Protein AF-A0A1W1WI04-F1 (afdb_monomer_lite)

InterPro domains:
  IPR011051 RmlC-like cupin domain superfamily [SSF51182] (116-231)
  IPR013096 Cupin 2, conserved barrel [PF07883] (156-224)
  IPR014710 RmlC-like jelly roll fold [G3DSA:2.60.120.10] (118-270)

Structure (mmCIF, N/CA/C/O backbone):
data_AF-A0A1W1WI04-F1
#
_entry.id   AF-A0A1W1WI04-F1
#
loop_
_atom_site.group_PDB
_atom_site.id
_atom_site.type_symbol
_atom_site.label_atom_id
_atom_site.label_alt_id
_atom_site.label_comp_id
_atom_site.label_asym_id
_atom_site.label_entity_id
_atom_site.label_seq_id
_atom_site.pdbx_PDB_ins_code
_atom_site.Cartn_x
_atom_site.Cartn_y
_atom_site.Cartn_z
_atom_site.occupancy
_atom_site.B_iso_or_equiv
_atom_site.auth_seq_id
_atom_site.auth_comp_id
_atom_site.auth_asym_id
_atom_site.auth_atom_id
_atom_site.pdbx_PDB_model_num
ATOM 1 N N . MET A 1 1 ? 32.685 -6.129 -13.214 1.00 62.91 1 MET A N 1
ATOM 2 C CA . MET A 1 1 ? 31.437 -6.655 -13.805 1.00 62.91 1 MET A CA 1
ATOM 3 C C . MET A 1 1 ? 30.760 -5.481 -14.480 1.00 62.91 1 MET A C 1
ATOM 5 O O . MET A 1 1 ? 30.691 -4.426 -13.860 1.00 62.91 1 MET A O 1
ATOM 9 N N . THR A 1 2 ? 30.400 -5.608 -15.752 1.00 68.12 2 THR A N 1
ATOM 10 C CA . THR A 1 2 ? 29.715 -4.555 -16.512 1.00 68.12 2 THR A CA 1
ATOM 11 C C . THR A 1 2 ? 28.314 -4.361 -15.947 1.00 68.12 2 THR A C 1
ATOM 13 O O . THR A 1 2 ? 27.619 -5.332 -15.661 1.00 68.12 2 THR A O 1
ATOM 16 N N . GLN A 1 3 ? 27.919 -3.111 -15.735 1.00 86.19 3 GLN A N 1
ATOM 17 C CA . GLN A 1 3 ? 26.593 -2.780 -15.238 1.00 86.19 3 GLN A CA 1
ATOM 18 C C . GLN A 1 3 ? 25.599 -2.755 -16.398 1.00 86.19 3 GLN A C 1
ATOM 20 O O . GLN A 1 3 ? 25.840 -2.078 -17.394 1.00 86.19 3 GLN A O 1
ATOM 25 N N . THR A 1 4 ? 24.483 -3.472 -16.264 1.00 95.19 4 THR A N 1
ATOM 26 C CA . THR A 1 4 ? 23.396 -3.440 -17.248 1.00 95.19 4 THR A CA 1
ATOM 27 C C . THR A 1 4 ? 22.835 -2.030 -17.367 1.00 95.19 4 THR A C 1
ATOM 29 O O . THR A 1 4 ? 22.415 -1.458 -16.367 1.00 95.19 4 THR A O 1
ATOM 32 N N . LYS A 1 5 ? 22.783 -1.485 -18.579 1.00 96.12 5 LYS A N 1
ATOM 33 C CA . LYS A 1 5 ? 22.097 -0.234 -18.922 1.00 96.12 5 LYS A CA 1
ATOM 34 C C . LYS A 1 5 ? 20.622 -0.509 -19.211 1.00 96.12 5 LYS A C 1
ATOM 36 O O . LYS A 1 5 ? 20.310 -1.467 -19.916 1.00 96.12 5 LYS A O 1
ATOM 41 N N . ILE A 1 6 ? 19.719 0.334 -18.720 1.00 97.62 6 ILE A N 1
ATOM 42 C CA . ILE A 1 6 ? 18.296 0.283 -19.083 1.00 97.62 6 ILE A CA 1
ATOM 43 C C . ILE A 1 6 ? 17.984 1.464 -19.998 1.00 97.62 6 ILE A C 1
ATOM 45 O O . ILE A 1 6 ? 18.342 2.598 -19.685 1.00 97.62 6 ILE A O 1
ATOM 49 N N . VAL A 1 7 ? 17.327 1.204 -21.127 1.00 98.00 7 VAL A N 1
ATOM 50 C CA . VAL A 1 7 ? 16.972 2.231 -22.116 1.00 98.00 7 VAL A CA 1
ATOM 51 C C . VAL A 1 7 ? 15.464 2.242 -22.327 1.00 98.00 7 VAL A C 1
ATOM 53 O O . VAL A 1 7 ? 14.889 1.211 -22.671 1.00 98.00 7 VAL A O 1
ATOM 56 N N . LEU A 1 8 ? 14.822 3.394 -22.132 1.00 98.31 8 LEU A N 1
ATOM 57 C CA . LEU A 1 8 ? 13.406 3.590 -22.440 1.00 98.31 8 LEU A CA 1
ATOM 58 C C . LEU A 1 8 ? 13.248 3.948 -23.922 1.00 98.31 8 LEU A C 1
ATOM 60 O O . LEU A 1 8 ? 13.889 4.880 -24.405 1.00 98.31 8 LEU A O 1
ATOM 64 N N . VAL A 1 9 ? 12.392 3.221 -24.638 1.00 97.75 9 VAL A N 1
ATOM 65 C CA . VAL A 1 9 ? 12.112 3.410 -26.074 1.00 97.75 9 VAL A CA 1
ATOM 66 C C . VAL A 1 9 ? 10.612 3.287 -26.344 1.00 97.75 9 VAL A C 1
ATOM 68 O O . VAL A 1 9 ? 9.889 2.718 -25.530 1.00 97.75 9 VAL A O 1
ATOM 71 N N . MET A 1 10 ? 10.137 3.810 -27.478 1.00 96.94 10 MET A N 1
ATOM 72 C CA . MET A 1 10 ? 8.739 3.631 -27.918 1.00 96.94 10 MET A CA 1
ATOM 73 C C . MET A 1 10 ? 8.589 2.513 -28.953 1.00 96.94 10 MET A C 1
ATOM 75 O O . MET A 1 10 ? 7.576 1.821 -28.969 1.00 96.94 10 MET A O 1
ATOM 79 N N . ASP A 1 11 ? 9.613 2.302 -29.779 1.00 96.06 11 ASP A N 1
ATOM 80 C CA . ASP A 1 11 ? 9.628 1.251 -30.792 1.00 96.06 11 ASP A CA 1
ATOM 81 C C . ASP A 1 11 ? 10.385 0.021 -30.294 1.00 96.06 11 ASP A C 1
ATOM 83 O O . ASP A 1 11 ? 11.353 0.123 -29.536 1.00 96.06 11 ASP A O 1
ATOM 87 N N . VAL A 1 12 ? 9.953 -1.159 -30.740 1.00 95.69 12 VAL A N 1
ATOM 88 C CA . VAL A 1 12 ? 10.609 -2.424 -30.397 1.00 95.69 12 VAL A CA 1
ATOM 89 C C . VAL A 1 12 ? 11.940 -2.519 -31.153 1.00 95.69 12 VAL A C 1
ATOM 91 O O . VAL A 1 12 ? 11.926 -2.531 -32.384 1.00 95.69 12 VAL A O 1
ATOM 94 N N . PRO A 1 13 ? 13.088 -2.627 -30.461 1.00 93.56 13 PRO A N 1
ATOM 95 C CA . PRO A 1 13 ? 14.373 -2.815 -31.125 1.00 93.56 13 PRO A CA 1
ATOM 96 C C . PRO A 1 13 ? 14.455 -4.174 -31.832 1.00 93.56 13 PRO A C 1
ATOM 98 O O . PRO A 1 13 ? 13.949 -5.176 -31.324 1.00 93.56 13 PRO A O 1
ATOM 101 N N . GLU A 1 14 ? 15.163 -4.225 -32.961 1.00 91.62 14 GLU A N 1
ATOM 102 C CA . GLU A 1 14 ? 15.404 -5.470 -33.700 1.00 91.62 14 GLU A CA 1
ATOM 103 C C . GLU A 1 14 ? 16.206 -6.497 -32.867 1.00 91.62 14 GLU A C 1
ATOM 105 O O . GLU A 1 14 ? 17.026 -6.111 -32.025 1.00 91.62 14 GLU A O 1
ATOM 110 N N . PRO A 1 15 ? 16.032 -7.813 -33.086 1.00 89.38 15 PRO A N 1
ATOM 111 C CA . PRO A 1 15 ? 16.866 -8.839 -32.461 1.00 89.38 15 PRO A CA 1
ATOM 112 C C . PRO A 1 15 ? 18.365 -8.635 -32.765 1.00 89.38 15 PRO A C 1
ATOM 114 O O . PRO A 1 15 ? 18.707 -8.178 -33.857 1.00 89.38 15 PRO A O 1
ATOM 117 N N . PRO A 1 16 ? 19.287 -9.000 -31.849 1.00 89.19 16 PRO A N 1
ATOM 118 C CA . PRO A 1 16 ? 19.108 -9.841 -30.657 1.00 89.19 16 PRO A CA 1
ATOM 119 C C . PRO A 1 16 ? 18.934 -9.057 -29.337 1.00 89.19 16 PRO A C 1
ATOM 121 O O . PRO A 1 16 ? 19.334 -9.537 -28.276 1.00 89.19 16 PRO A O 1
ATOM 124 N N . ASN A 1 17 ? 18.379 -7.842 -29.378 1.00 92.50 17 ASN A N 1
ATOM 125 C CA . ASN A 1 17 ? 18.240 -6.997 -28.189 1.00 92.50 17 ASN A CA 1
ATOM 126 C C . ASN A 1 17 ? 17.359 -7.634 -27.097 1.00 92.50 17 ASN A C 1
ATOM 128 O O . ASN A 1 17 ? 16.332 -8.248 -27.381 1.00 92.50 17 ASN A O 1
ATOM 132 N N . THR A 1 18 ? 17.742 -7.450 -25.828 1.00 96.12 18 THR A N 1
ATOM 133 C CA . THR A 1 18 ? 16.910 -7.859 -24.685 1.00 96.12 18 THR A CA 1
ATOM 134 C C . THR A 1 18 ? 15.832 -6.808 -24.452 1.00 96.12 18 THR A C 1
ATOM 136 O O . THR A 1 18 ? 16.153 -5.643 -24.224 1.00 96.12 18 THR A O 1
ATOM 139 N N . VAL A 1 19 ? 14.562 -7.211 -24.513 1.00 97.38 19 VAL A N 1
ATOM 140 C CA . VAL A 1 19 ? 13.415 -6.292 -24.510 1.00 97.38 19 VAL A CA 1
ATOM 141 C C . VAL A 1 19 ? 12.427 -6.638 -23.396 1.00 97.38 19 VAL A C 1
ATOM 143 O O . VAL A 1 19 ? 12.063 -7.799 -23.218 1.00 97.38 19 VAL A O 1
ATOM 146 N N . ILE A 1 20 ? 11.934 -5.612 -22.700 1.00 97.62 20 ILE A N 1
ATOM 147 C CA . ILE A 1 20 ? 10.788 -5.671 -21.787 1.00 97.62 20 ILE A CA 1
ATOM 148 C C . ILE A 1 20 ? 9.660 -4.818 -22.364 1.00 97.62 20 ILE A C 1
ATOM 150 O O . ILE A 1 20 ? 9.837 -3.634 -22.642 1.00 97.62 20 ILE A O 1
ATOM 154 N N . ARG A 1 21 ? 8.484 -5.425 -22.533 1.00 97.50 21 ARG A N 1
ATOM 155 C CA . ARG A 1 21 ? 7.311 -4.825 -23.184 1.00 97.50 21 ARG A CA 1
ATOM 156 C C . ARG A 1 21 ? 6.360 -4.196 -22.167 1.00 97.50 21 ARG A C 1
ATOM 158 O O . ARG A 1 21 ? 5.316 -4.767 -21.850 1.00 97.50 21 ARG A O 1
ATOM 165 N N . TRP A 1 22 ? 6.747 -3.042 -21.625 1.00 98.06 22 TRP A N 1
ATOM 166 C CA . TRP A 1 22 ? 5.888 -2.258 -20.730 1.00 98.06 22 TRP A CA 1
ATOM 167 C C . TRP A 1 22 ? 4.596 -1.832 -21.424 1.00 98.06 22 TRP A C 1
ATOM 169 O O . TRP A 1 22 ? 3.548 -1.864 -20.800 1.00 98.06 22 TRP A O 1
ATOM 179 N N . ASP A 1 23 ? 4.648 -1.500 -22.709 1.00 97.19 23 ASP A N 1
ATOM 180 C CA . ASP A 1 23 ? 3.491 -1.180 -23.552 1.00 97.19 23 ASP A CA 1
ATOM 181 C C . ASP A 1 23 ? 2.403 -2.269 -23.575 1.00 97.19 23 ASP A C 1
ATOM 183 O O . ASP A 1 23 ? 1.214 -1.947 -23.601 1.00 97.19 23 ASP A O 1
ATOM 187 N N . LEU A 1 24 ? 2.788 -3.548 -23.512 1.00 97.62 24 LEU A N 1
ATOM 188 C CA . LEU A 1 24 ? 1.850 -4.671 -23.409 1.00 97.62 24 LEU A CA 1
ATOM 189 C C . LEU A 1 24 ? 1.427 -4.941 -21.964 1.00 97.62 24 LEU A C 1
ATOM 191 O O . LEU A 1 24 ? 0.255 -5.201 -21.698 1.00 97.62 24 LEU A O 1
ATOM 195 N N . ALA A 1 25 ? 2.364 -4.868 -21.018 1.00 97.62 25 ALA A N 1
ATOM 196 C CA . ALA A 1 25 ? 2.053 -5.072 -19.607 1.00 97.62 25 ALA A CA 1
ATOM 197 C C . ALA A 1 25 ? 1.095 -4.001 -19.068 1.00 97.62 25 ALA A C 1
ATOM 199 O O . ALA A 1 25 ? 0.189 -4.323 -18.305 1.00 97.62 25 ALA A O 1
ATOM 200 N N . TRP A 1 26 ? 1.229 -2.749 -19.510 1.00 97.00 26 TRP A N 1
ATOM 201 C CA . TRP A 1 26 ? 0.312 -1.672 -19.139 1.00 97.00 26 TRP A CA 1
ATOM 202 C C . TRP A 1 26 ? -1.121 -1.986 -19.564 1.00 97.00 26 TRP A C 1
ATOM 204 O O . TRP A 1 26 ? -2.030 -1.849 -18.756 1.00 97.00 26 TRP A O 1
ATOM 214 N N . GLN A 1 27 ? -1.319 -2.488 -20.788 1.00 95.81 27 GLN A N 1
ATOM 215 C CA . GLN A 1 27 ? -2.639 -2.911 -21.276 1.00 95.81 27 GLN A CA 1
ATOM 216 C C . GLN A 1 27 ? -3.233 -4.046 -20.441 1.00 95.81 27 GLN A C 1
ATOM 218 O O . GLN A 1 27 ? -4.445 -4.103 -20.258 1.00 95.81 27 GLN A O 1
ATOM 223 N N . LEU A 1 28 ? -2.389 -4.944 -19.929 1.00 97.12 28 LEU A N 1
ATOM 224 C CA . LEU A 1 28 ? -2.835 -6.061 -19.105 1.00 97.12 28 LEU A CA 1
ATOM 225 C C . LEU A 1 28 ? -3.207 -5.629 -17.680 1.00 97.12 28 LEU A C 1
ATOM 227 O O . LEU A 1 28 ? -4.225 -6.074 -17.155 1.00 97.12 28 LEU A O 1
ATOM 231 N N . PHE A 1 29 ? -2.367 -4.816 -17.037 1.00 95.94 29 PHE A N 1
ATOM 232 C CA . PHE A 1 29 ? -2.496 -4.507 -15.610 1.00 95.94 29 PHE A CA 1
ATOM 233 C C . PHE A 1 29 ? -3.270 -3.219 -15.324 1.00 95.94 29 PHE A C 1
ATOM 235 O O . PHE A 1 29 ? -3.920 -3.130 -14.287 1.00 95.94 29 PHE A O 1
ATOM 242 N N . LEU A 1 30 ? -3.196 -2.236 -16.221 1.00 96.31 30 LEU A N 1
ATOM 243 C CA . LEU A 1 30 ? -3.768 -0.896 -16.079 1.00 96.31 30 LEU A CA 1
ATOM 244 C C . LEU A 1 30 ? -4.460 -0.458 -17.391 1.00 96.31 30 LEU A C 1
ATOM 246 O O . LEU A 1 30 ? -4.072 0.555 -17.982 1.00 96.31 30 LEU A O 1
ATOM 250 N N . PRO A 1 31 ? -5.472 -1.206 -17.880 1.00 95.25 31 PRO A N 1
ATOM 251 C CA . PRO A 1 31 ? -6.098 -0.949 -19.182 1.00 95.25 31 PRO A CA 1
ATOM 252 C C . PRO A 1 31 ? -6.738 0.443 -19.290 1.00 95.25 31 PRO A C 1
ATOM 254 O O . PRO A 1 31 ? -6.751 1.026 -20.371 1.00 95.25 31 PRO A O 1
ATOM 257 N N . ASP A 1 32 ? -7.217 0.992 -18.172 1.00 95.00 32 ASP A N 1
ATOM 258 C CA . ASP A 1 32 ? -7.890 2.294 -18.114 1.00 95.00 32 ASP A CA 1
ATOM 259 C C . ASP A 1 32 ? -6.926 3.475 -17.885 1.00 95.00 32 ASP A C 1
ATOM 261 O O . ASP A 1 32 ? -7.355 4.626 -17.839 1.00 95.00 32 ASP A O 1
ATOM 265 N N . ALA A 1 33 ? -5.623 3.208 -17.741 1.00 94.88 33 ALA A N 1
ATOM 266 C CA . ALA A 1 33 ? -4.594 4.208 -17.452 1.00 94.88 33 ALA A CA 1
ATOM 267 C C . ALA A 1 33 ? -3.336 3.974 -18.305 1.00 94.88 33 ALA A C 1
ATOM 269 O O . ALA A 1 33 ? -2.226 3.946 -17.788 1.00 94.88 33 ALA A O 1
ATOM 270 N N . LEU A 1 34 ? -3.483 3.747 -19.615 1.00 96.00 34 LEU A N 1
ATOM 271 C CA . LEU A 1 34 ? -2.343 3.472 -20.500 1.00 96.00 34 LEU A CA 1
ATOM 272 C C . LEU A 1 34 ? -1.306 4.598 -20.481 1.00 96.00 34 LEU A C 1
ATOM 274 O O . LEU A 1 34 ? -1.600 5.724 -20.872 1.00 96.00 34 LEU A O 1
ATOM 278 N N . GLY A 1 35 ? -0.082 4.261 -20.066 1.00 95.94 35 GLY A N 1
ATOM 279 C CA . GLY A 1 35 ? 0.997 5.239 -19.938 1.00 95.94 35 GLY A CA 1
ATOM 280 C C . GLY A 1 35 ? 0.803 6.236 -18.797 1.00 95.94 35 GLY A C 1
ATOM 281 O O . GLY A 1 35 ? 1.480 7.260 -18.767 1.00 95.94 35 GLY A O 1
ATOM 282 N N . ASP A 1 36 ? -0.096 5.935 -17.861 1.00 96.62 36 ASP A N 1
ATOM 283 C CA . ASP A 1 36 ? -0.328 6.689 -16.635 1.00 96.62 36 ASP A CA 1
ATOM 284 C C . ASP A 1 36 ? -0.461 5.745 -15.423 1.00 96.62 36 ASP A C 1
ATOM 286 O O . ASP A 1 36 ? -0.598 4.528 -15.575 1.00 96.62 36 ASP A O 1
ATOM 290 N N . ILE A 1 37 ? -0.423 6.276 -14.201 1.00 94.06 37 ILE A N 1
ATOM 291 C CA . ILE A 1 37 ? -0.720 5.501 -12.984 1.00 94.06 37 ILE A CA 1
ATOM 292 C C . ILE A 1 37 ? -2.054 5.962 -12.369 1.00 94.06 37 ILE A C 1
ATOM 294 O O . ILE A 1 37 ? -2.301 7.169 -12.293 1.00 94.06 37 ILE A O 1
ATOM 298 N N . PRO A 1 38 ? -2.932 5.042 -11.916 1.00 93.62 38 PRO A N 1
ATOM 299 C CA . PRO A 1 38 ? -4.191 5.419 -11.282 1.00 93.62 38 PRO A CA 1
ATOM 300 C C . PRO A 1 38 ? -3.973 6.299 -10.053 1.00 93.62 38 PRO A C 1
ATOM 302 O O . PRO A 1 38 ? -3.107 6.013 -9.223 1.00 93.62 38 PRO A O 1
ATOM 305 N N . ALA A 1 39 ? -4.792 7.341 -9.926 1.00 92.12 39 ALA A N 1
ATOM 306 C CA . ALA A 1 39 ? -4.763 8.213 -8.764 1.00 92.12 39 ALA A CA 1
ATOM 307 C C . ALA A 1 39 ? -5.225 7.484 -7.490 1.00 92.12 39 ALA A C 1
ATOM 309 O O . ALA A 1 39 ? -6.083 6.595 -7.535 1.00 92.12 39 ALA A O 1
ATOM 310 N N . GLY A 1 40 ? -4.696 7.906 -6.342 1.00 90.88 40 GLY A N 1
ATOM 311 C CA . GLY A 1 40 ? -5.128 7.447 -5.023 1.00 90.88 40 GLY A CA 1
ATOM 312 C C . GLY A 1 40 ? -4.119 6.532 -4.333 1.00 90.88 40 GLY A C 1
ATOM 313 O O . GLY A 1 40 ? -2.945 6.868 -4.221 1.00 90.88 40 GLY A O 1
ATOM 314 N N . ASP A 1 41 ? -4.568 5.373 -3.835 1.00 87.44 41 ASP A N 1
ATOM 315 C CA . ASP A 1 41 ? -3.780 4.551 -2.898 1.00 87.44 41 ASP A CA 1
ATOM 316 C C . ASP A 1 41 ? -2.646 3.717 -3.518 1.00 87.44 41 ASP A C 1
ATOM 318 O O . ASP A 1 41 ? -1.921 3.007 -2.814 1.00 87.44 41 ASP A O 1
ATOM 322 N N . GLY A 1 42 ? -2.500 3.777 -4.842 1.00 87.94 42 GLY A N 1
ATOM 323 C CA . GLY A 1 42 ? -1.448 3.093 -5.586 1.00 87.94 42 GLY A CA 1
ATOM 324 C C . GLY A 1 42 ? -1.559 1.570 -5.636 1.00 87.94 42 GLY A C 1
ATOM 325 O O . GLY A 1 42 ? -0.761 0.943 -6.336 1.00 87.94 42 GLY A O 1
ATOM 326 N N . LYS A 1 43 ? -2.540 0.939 -4.967 1.00 87.81 43 LYS A N 1
ATOM 327 C CA . LYS A 1 43 ? -2.675 -0.532 -4.946 1.00 87.81 43 LYS A CA 1
ATOM 328 C C . LYS A 1 43 ? -2.890 -1.113 -6.339 1.00 87.81 43 LYS A C 1
ATOM 330 O O . LYS A 1 43 ? -2.439 -2.222 -6.612 1.00 87.81 43 LYS A O 1
ATOM 335 N N . GLN A 1 44 ? -3.538 -0.360 -7.225 1.00 90.19 44 GLN A N 1
ATOM 336 C CA . GLN A 1 44 ? -3.762 -0.759 -8.617 1.00 90.19 44 GLN A CA 1
ATOM 337 C C . GLN A 1 44 ? -2.459 -0.844 -9.426 1.00 90.19 44 GLN A C 1
ATOM 339 O O . GLN A 1 44 ? -2.358 -1.669 -10.327 1.00 90.19 44 GLN A O 1
ATOM 344 N N . SER A 1 45 ? -1.437 -0.057 -9.078 1.00 91.12 45 SER A N 1
ATOM 345 C CA . SER A 1 45 ? -0.135 -0.042 -9.765 1.00 91.12 45 SER A CA 1
ATOM 346 C C . SER A 1 45 ? 0.791 -1.178 -9.319 1.00 91.12 45 SER A C 1
ATOM 348 O O . SER A 1 45 ? 1.788 -1.484 -9.979 1.00 91.12 45 SER A O 1
ATOM 350 N N . VAL A 1 46 ? 0.475 -1.824 -8.195 1.00 90.62 46 VAL A N 1
ATOM 351 C CA . VAL A 1 46 ? 1.314 -2.853 -7.579 1.00 90.62 46 VAL A CA 1
ATOM 352 C C . VAL A 1 46 ? 1.523 -4.084 -8.480 1.00 90.62 46 VAL A C 1
ATOM 354 O O . VAL A 1 46 ? 2.671 -4.520 -8.598 1.00 90.62 46 VAL A O 1
ATOM 357 N N . PRO A 1 47 ? 0.498 -4.655 -9.149 1.00 91.94 47 PRO A N 1
ATOM 358 C CA . PRO A 1 47 ? 0.694 -5.769 -10.078 1.00 91.94 47 PRO A CA 1
ATOM 359 C C . PRO A 1 47 ? 1.682 -5.458 -11.212 1.00 91.94 47 PRO A C 1
ATOM 361 O O . PRO A 1 47 ? 2.574 -6.266 -11.466 1.00 91.94 47 PRO A O 1
ATOM 364 N N . LEU A 1 48 ? 1.584 -4.274 -11.835 1.00 94.62 48 LEU A N 1
ATOM 365 C CA . LEU A 1 48 ? 2.494 -3.849 -12.907 1.00 94.62 48 LEU A CA 1
ATOM 366 C C . LEU A 1 48 ? 3.940 -3.734 -12.404 1.00 94.62 48 LEU A C 1
ATOM 368 O O . LEU A 1 48 ? 4.860 -4.279 -13.016 1.00 94.62 48 LEU A O 1
ATOM 372 N N . ALA A 1 49 ? 4.144 -3.078 -11.259 1.00 93.50 49 ALA A N 1
ATOM 373 C CA . ALA A 1 49 ? 5.472 -2.933 -10.668 1.00 93.50 49 ALA A CA 1
ATOM 374 C C . ALA A 1 49 ? 6.104 -4.285 -10.302 1.00 93.50 49 ALA A C 1
ATOM 376 O O . ALA A 1 49 ? 7.303 -4.485 -10.504 1.00 93.50 49 ALA A O 1
ATOM 377 N N . ARG A 1 50 ? 5.305 -5.234 -9.798 1.00 91.75 50 ARG A N 1
ATOM 378 C CA . ARG A 1 50 ? 5.774 -6.592 -9.485 1.00 91.75 50 ARG A CA 1
ATOM 379 C C . ARG A 1 50 ? 6.137 -7.385 -10.721 1.00 91.75 50 ARG A C 1
ATOM 381 O O . ARG A 1 50 ? 7.203 -7.989 -10.729 1.00 91.75 50 ARG A O 1
ATOM 388 N N . TRP A 1 51 ? 5.298 -7.355 -11.754 1.00 94.81 51 TRP A N 1
ATOM 389 C CA . TRP A 1 51 ? 5.615 -7.994 -13.028 1.00 94.81 51 TRP A CA 1
ATOM 390 C C . TRP A 1 51 ? 6.972 -7.517 -13.553 1.00 94.81 51 TRP A C 1
ATOM 392 O O . TRP A 1 51 ? 7.815 -8.334 -13.924 1.00 94.81 51 TRP A O 1
ATOM 402 N N . PHE A 1 52 ? 7.218 -6.204 -13.520 1.00 95.69 52 PHE A N 1
ATOM 403 C CA . PHE A 1 52 ? 8.500 -5.652 -13.944 1.00 95.69 52 PHE A CA 1
ATOM 404 C C . PHE A 1 52 ? 9.655 -6.158 -13.070 1.00 95.69 52 PHE A C 1
ATOM 406 O O . PHE A 1 52 ? 10.706 -6.542 -13.586 1.00 95.69 52 PHE A O 1
ATOM 413 N N . TRP A 1 53 ? 9.451 -6.215 -11.752 1.00 92.81 53 TRP A N 1
ATOM 414 C CA . TRP A 1 53 ? 10.436 -6.731 -10.802 1.00 92.81 53 TRP A CA 1
ATOM 415 C C . TRP A 1 53 ? 10.793 -8.200 -11.057 1.00 92.81 53 TRP A C 1
ATOM 417 O O . TRP A 1 53 ? 11.967 -8.568 -11.041 1.00 92.81 53 TRP A O 1
ATOM 427 N N . GLU A 1 54 ? 9.797 -9.045 -11.313 1.00 93.06 54 GLU A N 1
ATOM 428 C CA . GLU A 1 54 ? 9.994 -10.459 -11.641 1.00 93.06 54 GLU A CA 1
ATOM 429 C C . GLU A 1 54 ? 10.715 -10.620 -12.981 1.00 93.06 54 GLU A C 1
ATOM 431 O O . GLU A 1 54 ? 11.714 -11.340 -13.061 1.00 93.06 54 GLU A O 1
ATOM 436 N N . ALA A 1 55 ? 10.279 -9.891 -14.013 1.00 95.25 55 ALA A N 1
ATOM 437 C CA . ALA A 1 55 ? 10.910 -9.908 -15.329 1.00 95.25 55 ALA A CA 1
ATOM 438 C C . ALA A 1 55 ? 12.397 -9.533 -15.243 1.00 95.25 55 ALA A C 1
ATOM 440 O O . ALA A 1 55 ? 13.253 -10.271 -15.737 1.00 95.25 55 ALA A O 1
ATOM 441 N N . MET A 1 56 ? 12.719 -8.430 -14.562 1.00 95.12 56 MET A N 1
ATOM 442 C CA . MET A 1 56 ? 14.100 -7.991 -14.364 1.00 95.12 56 MET A CA 1
ATOM 443 C C . MET A 1 56 ? 14.914 -8.999 -13.552 1.00 95.12 56 MET A C 1
ATOM 445 O O . MET A 1 56 ? 16.032 -9.325 -13.948 1.00 95.12 56 MET A O 1
ATOM 449 N N . GLY A 1 57 ? 14.350 -9.558 -12.477 1.00 93.69 57 GLY A N 1
ATOM 450 C CA . GLY A 1 57 ? 15.028 -10.546 -11.632 1.00 93.69 57 GLY A CA 1
ATOM 451 C C . GLY A 1 57 ? 15.406 -11.840 -12.350 1.00 93.69 57 GLY A C 1
ATOM 452 O O . GLY A 1 57 ? 16.381 -12.493 -11.972 1.00 93.69 57 GLY A O 1
ATOM 453 N N . HIS A 1 58 ? 14.691 -12.201 -13.414 1.00 93.25 58 HIS A N 1
ATOM 454 C CA . HIS A 1 58 ? 15.030 -13.361 -14.233 1.00 93.25 58 HIS A CA 1
ATOM 455 C C . HIS A 1 58 ? 16.184 -13.122 -15.212 1.00 93.25 58 HIS A C 1
ATOM 457 O O . HIS A 1 58 ? 16.802 -14.102 -15.639 1.00 93.25 58 HIS A O 1
ATOM 463 N N . MET A 1 59 ? 16.505 -11.868 -15.550 1.00 92.31 59 MET A N 1
ATOM 464 C CA . MET A 1 59 ? 17.465 -11.545 -16.615 1.00 92.31 59 MET A CA 1
ATOM 465 C C . MET A 1 59 ? 18.658 -10.688 -16.173 1.00 92.31 59 MET A C 1
ATOM 467 O O . MET A 1 59 ? 19.715 -10.783 -16.790 1.00 92.31 59 MET A O 1
ATOM 471 N N . THR A 1 60 ? 18.539 -9.881 -15.116 1.00 93.75 60 THR A N 1
ATOM 472 C CA . THR A 1 60 ? 19.610 -8.988 -14.643 1.00 93.75 60 THR A CA 1
ATOM 473 C C . THR A 1 60 ? 19.988 -9.253 -13.187 1.00 93.75 60 THR A C 1
ATOM 475 O O . THR A 1 60 ? 19.302 -9.958 -12.445 1.00 93.75 60 THR A O 1
ATOM 478 N N . GLY A 1 61 ? 21.115 -8.687 -12.760 1.00 89.75 61 GLY A N 1
ATOM 479 C CA . GLY A 1 61 ? 21.490 -8.608 -11.355 1.00 89.75 61 GLY A CA 1
ATOM 480 C C . GLY A 1 61 ? 22.949 -8.208 -11.179 1.00 89.75 61 GLY A C 1
ATOM 481 O O . GLY A 1 61 ? 23.817 -8.629 -11.936 1.00 89.75 61 GLY A O 1
ATOM 482 N N . ARG A 1 62 ? 23.257 -7.439 -10.128 1.00 87.25 62 ARG A N 1
ATOM 483 C CA . ARG A 1 62 ? 24.625 -6.934 -9.881 1.00 87.25 62 ARG A CA 1
ATOM 484 C C . ARG A 1 62 ? 25.679 -8.037 -9.704 1.00 87.25 62 ARG A C 1
ATOM 486 O O . ARG A 1 62 ? 26.852 -7.804 -9.966 1.00 87.25 62 ARG A O 1
ATOM 493 N N . ILE A 1 63 ? 25.260 -9.220 -9.257 1.00 89.56 63 ILE A N 1
ATOM 494 C CA . ILE A 1 63 ? 26.123 -10.400 -9.070 1.00 89.56 63 ILE A CA 1
ATOM 495 C C . ILE A 1 63 ? 25.936 -11.455 -10.166 1.00 89.56 63 ILE A C 1
ATOM 497 O O . ILE A 1 63 ? 26.545 -12.522 -10.099 1.00 89.56 63 ILE A O 1
ATOM 501 N N . ARG A 1 64 ? 25.069 -11.192 -11.148 1.00 90.44 64 ARG A N 1
ATOM 502 C CA . ARG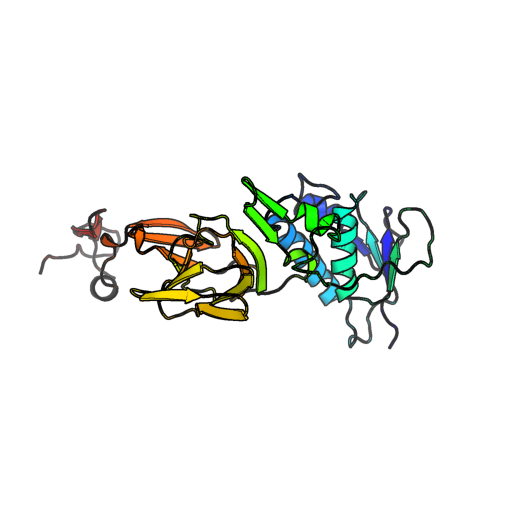 A 1 64 ? 24.745 -12.131 -12.215 1.00 90.44 64 ARG A CA 1
ATOM 503 C C . ARG A 1 64 ? 25.736 -11.934 -13.376 1.00 90.44 64 ARG A C 1
ATOM 505 O O . ARG A 1 64 ? 25.697 -10.877 -14.010 1.00 90.44 64 ARG A O 1
ATOM 512 N N . PRO A 1 65 ? 26.624 -12.908 -13.656 1.00 89.50 65 PRO A N 1
ATOM 513 C CA . PRO A 1 65 ? 27.739 -12.730 -14.592 1.00 89.50 65 PRO A CA 1
ATOM 514 C C . PRO A 1 65 ? 27.303 -12.652 -16.060 1.00 89.50 65 PRO A C 1
ATOM 516 O O . PRO A 1 65 ? 28.016 -12.074 -16.872 1.00 89.50 65 PRO A O 1
ATOM 519 N N . ASP A 1 66 ? 26.148 -13.222 -16.388 1.00 91.69 66 ASP A N 1
ATOM 520 C CA . ASP A 1 66 ? 25.534 -13.259 -17.716 1.00 91.69 66 ASP A CA 1
ATOM 521 C C . ASP A 1 66 ? 24.449 -12.182 -17.895 1.00 91.69 66 ASP A C 1
ATOM 523 O O . ASP A 1 66 ? 23.612 -12.298 -18.787 1.00 91.69 66 ASP A O 1
ATOM 527 N N . SER A 1 67 ? 24.436 -11.141 -17.051 1.00 94.44 67 SER A N 1
ATOM 528 C CA . SER A 1 67 ? 23.507 -10.023 -17.235 1.00 94.44 67 SER A CA 1
ATOM 529 C C . SER A 1 67 ? 23.740 -9.355 -18.597 1.00 94.44 67 SER A C 1
ATOM 531 O O . SER A 1 67 ? 24.896 -9.114 -18.963 1.00 94.44 67 SER A O 1
ATOM 533 N N . PRO A 1 68 ? 22.676 -9.010 -19.343 1.00 94.62 68 PRO A N 1
ATOM 534 C CA . PRO A 1 68 ? 22.817 -8.312 -20.612 1.00 94.62 68 PRO A CA 1
ATOM 535 C C . PRO A 1 68 ? 23.465 -6.941 -20.401 1.00 94.62 68 PRO A C 1
ATOM 537 O O . PRO A 1 68 ? 23.258 -6.286 -19.376 1.00 94.62 68 PRO A O 1
ATOM 540 N N . GLU A 1 69 ? 24.220 -6.473 -21.395 1.00 94.38 69 GLU A N 1
ATOM 541 C CA . GLU A 1 69 ? 24.800 -5.127 -21.365 1.00 94.38 69 GLU A CA 1
ATOM 542 C C . GLU A 1 69 ? 23.708 -4.052 -21.403 1.00 94.38 69 GLU A C 1
ATOM 544 O O . GLU A 1 69 ? 23.811 -3.034 -20.724 1.00 94.38 69 GLU A O 1
ATOM 549 N N . THR A 1 70 ? 22.647 -4.282 -22.183 1.00 96.19 70 THR A N 1
ATOM 550 C CA . THR A 1 70 ? 21.515 -3.361 -22.321 1.00 96.19 70 THR A CA 1
ATOM 551 C C . THR A 1 70 ? 20.187 -4.112 -22.275 1.00 96.19 70 THR A C 1
ATOM 553 O O . THR A 1 70 ? 20.030 -5.142 -22.931 1.00 96.19 70 THR A O 1
ATOM 556 N N . VAL A 1 71 ? 19.223 -3.561 -21.537 1.00 97.69 71 VAL A N 1
ATOM 557 C CA . VAL A 1 71 ? 17.807 -3.949 -21.566 1.00 97.69 71 VAL A CA 1
ATOM 558 C C . VAL A 1 71 ? 16.994 -2.771 -22.090 1.00 97.69 71 VAL A C 1
ATOM 560 O O . VAL A 1 71 ? 17.086 -1.663 -21.562 1.00 97.69 71 VAL A O 1
ATOM 563 N N . PHE A 1 72 ? 16.188 -3.009 -23.118 1.00 98.12 72 PHE A N 1
ATOM 564 C CA . PHE A 1 72 ? 15.292 -2.009 -23.687 1.00 98.12 72 PHE A CA 1
ATOM 565 C C . PHE A 1 72 ? 13.889 -2.167 -23.101 1.00 98.12 72 PHE A C 1
ATOM 567 O O . PHE A 1 72 ? 13.232 -3.186 -23.306 1.00 98.12 72 PHE A O 1
ATOM 574 N N . CYS A 1 73 ? 13.418 -1.154 -22.383 1.00 98.31 73 CYS A N 1
ATOM 575 C CA . CYS A 1 73 ? 12.043 -1.061 -21.910 1.00 98.31 73 CYS A CA 1
ATOM 576 C C . CYS A 1 73 ? 11.213 -0.317 -22.960 1.00 98.31 73 CYS A C 1
ATOM 578 O O . CYS A 1 73 ? 11.324 0.901 -23.097 1.00 98.31 73 CYS A O 1
ATOM 580 N N . VAL A 1 74 ? 10.384 -1.056 -23.695 1.00 98.31 74 VAL A N 1
ATOM 581 C CA . VAL A 1 74 ? 9.436 -0.499 -24.667 1.00 98.31 74 VAL A CA 1
ATOM 582 C C . VAL A 1 74 ? 8.212 -0.026 -23.904 1.00 98.31 74 VAL A C 1
ATOM 584 O O . VAL A 1 74 ? 7.455 -0.848 -23.386 1.00 98.31 74 VAL A O 1
ATOM 587 N N . VAL A 1 75 ? 8.046 1.285 -23.794 1.00 98.31 75 VAL A N 1
ATOM 588 C CA . VAL A 1 75 ? 6.980 1.931 -23.022 1.00 98.31 75 VAL A CA 1
ATOM 589 C C . VAL A 1 75 ? 5.973 2.607 -23.959 1.00 98.31 75 VAL A C 1
ATOM 591 O O . VAL A 1 75 ? 6.353 3.034 -25.052 1.00 98.31 75 VAL A O 1
ATOM 594 N N . PRO A 1 76 ? 4.695 2.739 -23.558 1.00 97.00 76 PRO A N 1
ATOM 595 C CA . PRO A 1 76 ? 3.765 3.608 -24.274 1.00 97.00 76 PRO A CA 1
ATOM 596 C C . PRO A 1 76 ? 4.167 5.087 -24.076 1.00 97.00 76 PRO A C 1
ATOM 598 O O . PRO A 1 76 ? 5.071 5.377 -23.284 1.00 97.00 76 PRO A O 1
ATOM 601 N N . PRO A 1 77 ? 3.508 6.052 -24.745 1.00 96.88 77 PRO A N 1
ATOM 602 C CA . PRO A 1 77 ? 3.613 7.456 -24.351 1.00 96.88 77 PRO A CA 1
ATOM 603 C C . PRO A 1 77 ? 3.308 7.595 -22.855 1.00 96.88 77 PRO A C 1
ATOM 605 O O . PRO A 1 77 ? 2.274 7.105 -22.412 1.00 96.88 77 PRO A O 1
ATOM 608 N N . LEU A 1 78 ? 4.209 8.210 -22.082 1.00 97.62 78 LEU A N 1
ATOM 609 C CA . LEU A 1 78 ? 4.057 8.319 -20.627 1.00 97.62 78 LEU A CA 1
ATOM 610 C C . LEU A 1 78 ? 3.659 9.734 -20.219 1.00 97.62 78 LEU A C 1
ATOM 612 O O . LEU A 1 78 ? 4.210 10.710 -20.735 1.00 97.62 78 LEU A O 1
ATOM 616 N N . THR A 1 79 ? 2.765 9.835 -19.240 1.00 97.44 79 THR A N 1
ATOM 617 C CA . THR A 1 79 ? 2.597 11.055 -18.444 1.00 97.44 79 THR A CA 1
ATOM 618 C C . THR A 1 79 ? 3.849 11.305 -17.589 1.00 97.44 79 THR A C 1
ATOM 620 O O . THR A 1 79 ? 4.617 10.371 -17.331 1.00 97.44 79 THR A O 1
ATOM 623 N N . PRO A 1 80 ? 4.064 12.533 -17.083 1.00 95.94 80 PRO A N 1
ATOM 624 C CA . PRO A 1 80 ? 5.148 12.805 -16.137 1.00 95.94 80 PRO A CA 1
ATOM 625 C C . PRO A 1 80 ? 5.123 11.912 -14.882 1.00 95.94 80 PRO A C 1
ATOM 627 O O . PRO A 1 80 ? 6.174 11.481 -14.407 1.00 95.94 80 PRO A O 1
ATOM 630 N N . ALA A 1 81 ? 3.930 11.586 -14.369 1.00 95.12 81 ALA A N 1
ATOM 631 C CA . ALA A 1 81 ? 3.760 10.699 -13.218 1.00 95.12 81 ALA A CA 1
ATOM 632 C C . ALA A 1 81 ? 4.188 9.256 -13.537 1.00 95.12 81 ALA A C 1
ATOM 634 O O . ALA A 1 81 ? 4.963 8.653 -12.790 1.00 95.12 81 ALA A O 1
ATOM 635 N N . ALA A 1 82 ? 3.747 8.703 -14.670 1.00 96.31 82 ALA A N 1
ATOM 636 C CA . ALA A 1 82 ? 4.164 7.367 -15.091 1.00 96.31 82 ALA A CA 1
ATOM 637 C C . ALA A 1 82 ? 5.646 7.291 -15.459 1.00 96.31 82 ALA A C 1
ATOM 639 O O . ALA A 1 82 ? 6.293 6.284 -15.174 1.00 96.31 82 ALA A O 1
ATOM 640 N N . GLU A 1 83 ? 6.202 8.339 -16.062 1.00 96.44 83 GLU A N 1
ATOM 641 C CA . GLU A 1 83 ? 7.634 8.429 -16.335 1.00 96.44 83 GLU A CA 1
ATOM 642 C C . GLU A 1 83 ? 8.451 8.355 -15.040 1.00 96.44 83 GLU A C 1
ATOM 644 O O . GLU A 1 83 ? 9.356 7.524 -14.938 1.00 96.44 83 GLU A O 1
ATOM 649 N N . ASP A 1 84 ? 8.110 9.167 -14.034 1.00 95.19 84 ASP A N 1
ATOM 650 C CA . ASP A 1 84 ? 8.775 9.130 -12.728 1.00 95.19 84 ASP A CA 1
ATOM 651 C C . ASP A 1 84 ? 8.669 7.740 -12.080 1.00 95.19 84 ASP A C 1
ATOM 653 O O . ASP A 1 84 ? 9.670 7.195 -11.606 1.00 95.19 84 ASP A O 1
ATOM 657 N N . PHE A 1 85 ? 7.489 7.120 -12.138 1.00 94.75 85 PHE A N 1
ATOM 658 C CA . PHE A 1 85 ? 7.258 5.767 -11.634 1.00 94.75 85 PHE A CA 1
ATOM 659 C C . PHE A 1 85 ? 8.131 4.707 -12.330 1.00 94.75 85 PHE A C 1
ATOM 661 O O . PHE A 1 85 ? 8.832 3.944 -11.658 1.00 94.75 85 PHE A O 1
ATOM 668 N N . VAL A 1 86 ? 8.145 4.676 -13.667 1.00 96.12 86 VAL A N 1
ATOM 669 C CA . VAL A 1 86 ? 8.949 3.727 -14.461 1.00 96.12 86 VAL A CA 1
ATOM 670 C C . VAL A 1 86 ? 10.437 3.906 -14.178 1.00 96.12 86 VAL A C 1
ATOM 672 O O . VAL A 1 86 ? 11.145 2.923 -13.939 1.00 96.12 86 VAL A O 1
ATOM 675 N N . ILE A 1 87 ? 10.920 5.150 -14.172 1.00 96.38 87 ILE A N 1
ATOM 676 C CA . ILE A 1 87 ? 12.332 5.462 -13.935 1.00 96.38 87 ILE A CA 1
ATOM 677 C C . ILE A 1 87 ? 12.761 5.018 -12.535 1.00 96.38 87 ILE A C 1
ATOM 679 O O . ILE A 1 87 ? 13.818 4.394 -12.397 1.00 96.38 87 ILE A O 1
ATOM 683 N N . ARG A 1 88 ? 11.961 5.285 -11.494 1.00 95.50 88 ARG A N 1
ATOM 684 C CA . ARG A 1 88 ? 12.267 4.848 -10.119 1.00 95.50 88 ARG A CA 1
ATOM 685 C C . ARG A 1 88 ? 12.319 3.328 -10.011 1.00 95.50 88 ARG A C 1
ATOM 687 O O . ARG A 1 88 ? 13.270 2.797 -9.441 1.00 95.50 88 ARG A O 1
ATOM 694 N N . LEU A 1 89 ? 11.362 2.616 -10.612 1.00 94.88 89 LEU A N 1
ATOM 695 C CA . LEU A 1 89 ? 11.374 1.151 -10.629 1.00 94.88 89 LEU A CA 1
ATOM 696 C C . LEU A 1 89 ? 12.597 0.591 -11.364 1.00 94.88 89 LEU A C 1
ATOM 698 O O . LEU A 1 89 ? 13.235 -0.339 -10.873 1.00 94.88 89 LEU A O 1
ATOM 702 N N . ALA A 1 90 ? 12.966 1.167 -12.509 1.00 95.75 90 ALA A N 1
ATOM 703 C CA . ALA A 1 90 ? 14.158 0.767 -13.256 1.00 95.75 90 ALA A CA 1
ATOM 704 C C . ALA A 1 90 ? 15.457 1.044 -12.472 1.00 95.75 90 ALA A C 1
ATOM 706 O O . ALA A 1 90 ? 16.388 0.237 -12.505 1.00 95.75 90 ALA A O 1
ATOM 707 N N . SER A 1 91 ? 15.489 2.133 -11.702 1.00 95.94 91 SER A N 1
ATOM 708 C CA . SER A 1 91 ? 16.642 2.564 -10.897 1.00 95.94 91 SER A CA 1
ATOM 709 C C . SER A 1 91 ? 16.996 1.608 -9.748 1.00 95.94 91 SER A C 1
ATOM 711 O O . SER A 1 91 ? 18.116 1.651 -9.238 1.00 95.94 91 SER A O 1
ATOM 713 N N . PHE A 1 92 ? 16.094 0.697 -9.361 1.00 94.38 92 PHE A N 1
ATOM 714 C CA . PHE A 1 92 ? 16.427 -0.408 -8.450 1.00 94.38 92 PHE A CA 1
ATOM 715 C C . PHE A 1 92 ? 17.347 -1.460 -9.081 1.00 94.38 92 PHE A C 1
ATOM 717 O O . PHE A 1 92 ? 18.076 -2.151 -8.365 1.00 94.38 92 PHE A O 1
ATOM 724 N N . TRP A 1 93 ? 17.313 -1.593 -10.406 1.00 94.50 93 TRP A N 1
ATOM 725 C CA . TRP A 1 93 ? 18.009 -2.644 -11.149 1.00 94.50 93 TRP A CA 1
ATOM 726 C C . TRP A 1 93 ? 19.289 -2.164 -11.830 1.00 94.50 93 TRP A C 1
ATOM 728 O O . TRP A 1 93 ? 20.183 -2.971 -12.092 1.00 94.50 93 TRP A O 1
ATOM 738 N N . SER A 1 94 ? 19.401 -0.866 -12.105 1.00 95.19 94 SER A N 1
ATOM 739 C CA . SER A 1 94 ? 20.547 -0.268 -12.784 1.00 95.19 94 SER A CA 1
ATOM 740 C C . SER A 1 94 ? 20.818 1.146 -12.283 1.00 95.19 94 SER A C 1
ATOM 742 O O . SER A 1 94 ? 19.882 1.875 -11.973 1.00 95.19 94 SER A O 1
ATOM 744 N N . ASP A 1 95 ? 22.092 1.548 -12.274 1.00 95.31 95 ASP A N 1
ATOM 745 C CA . ASP A 1 95 ? 22.498 2.931 -12.004 1.00 95.31 95 ASP A CA 1
ATOM 746 C C . ASP A 1 95 ? 22.589 3.763 -13.309 1.00 95.31 95 ASP A C 1
ATOM 748 O O . ASP A 1 95 ? 22.949 4.939 -13.278 1.00 95.31 95 ASP A O 1
ATOM 752 N N . ILE A 1 96 ? 22.268 3.164 -14.469 1.00 96.31 96 ILE A N 1
ATOM 753 C CA . ILE A 1 96 ? 22.321 3.789 -15.799 1.00 96.31 96 ILE A CA 1
ATOM 754 C C . ILE A 1 96 ? 20.966 3.613 -16.492 1.00 96.31 96 ILE A C 1
ATOM 756 O O . ILE A 1 96 ? 20.693 2.574 -17.104 1.00 96.31 96 ILE A O 1
ATOM 760 N N . ILE A 1 97 ? 20.135 4.652 -16.418 1.00 97.81 97 ILE A N 1
ATOM 761 C CA . ILE A 1 97 ? 18.817 4.717 -17.053 1.00 97.81 97 ILE A CA 1
ATOM 762 C C . ILE A 1 97 ? 18.859 5.794 -18.127 1.00 97.81 97 ILE A C 1
ATOM 764 O O . ILE A 1 97 ? 19.104 6.953 -17.816 1.00 97.81 97 ILE A O 1
ATOM 768 N N . ILE A 1 98 ? 18.615 5.438 -19.381 1.00 97.94 98 ILE A N 1
ATOM 769 C CA . ILE A 1 98 ? 18.648 6.384 -20.498 1.00 97.94 98 ILE A CA 1
ATOM 770 C C . ILE A 1 98 ? 17.267 6.463 -21.137 1.00 97.94 98 ILE A C 1
ATOM 772 O O . ILE A 1 98 ? 16.631 5.439 -21.378 1.00 97.94 98 ILE A O 1
ATOM 776 N N . ASP A 1 99 ? 16.814 7.671 -21.445 1.00 97.06 99 ASP A N 1
ATOM 777 C CA . ASP A 1 99 ? 15.561 7.888 -22.159 1.00 97.06 99 ASP A CA 1
ATOM 778 C C . ASP A 1 99 ? 15.815 8.223 -23.632 1.00 97.06 99 ASP A C 1
ATOM 780 O O . ASP A 1 99 ? 16.381 9.269 -23.949 1.00 97.06 99 ASP A O 1
ATOM 784 N N . HIS A 1 100 ? 15.412 7.324 -24.533 1.00 97.12 100 HIS A N 1
ATOM 785 C CA . HIS A 1 100 ? 15.525 7.487 -25.987 1.00 97.12 100 HIS A CA 1
ATOM 786 C C . HIS A 1 100 ? 14.183 7.775 -26.667 1.00 97.12 100 HIS A C 1
ATOM 788 O O . HIS A 1 100 ? 14.118 7.831 -27.896 1.00 97.12 100 HIS A O 1
ATOM 794 N N . ARG A 1 101 ? 13.100 7.995 -25.910 1.00 95.19 101 ARG A N 1
ATOM 795 C CA . ARG A 1 101 ? 11.758 8.230 -26.480 1.00 95.19 101 ARG A CA 1
ATOM 796 C C . ARG A 1 101 ? 11.686 9.508 -27.318 1.00 95.19 101 ARG A C 1
ATOM 798 O O . ARG A 1 101 ? 10.922 9.566 -28.272 1.00 95.19 101 ARG A O 1
ATOM 805 N N . GLN A 1 102 ? 12.496 10.516 -26.996 1.00 91.81 102 GLN A N 1
ATOM 806 C CA . GLN A 1 102 ? 12.587 11.774 -27.755 1.00 91.81 102 GLN A CA 1
ATOM 807 C C . GLN A 1 102 ? 13.798 11.815 -28.708 1.00 91.81 102 GLN A C 1
ATOM 809 O O . GLN A 1 102 ? 14.155 12.875 -29.219 1.00 91.81 102 GLN A O 1
ATOM 814 N N . GLY A 1 103 ? 14.428 10.664 -28.957 1.00 90.88 103 GLY A N 1
ATOM 815 C CA . GLY A 1 103 ? 15.653 10.526 -29.742 1.00 90.88 103 GLY A CA 1
ATOM 816 C C . GLY A 1 103 ? 16.860 10.109 -28.893 1.00 90.88 103 GLY A C 1
ATOM 817 O O . GLY A 1 103 ? 16.765 10.053 -27.666 1.00 90.88 103 GLY A O 1
ATOM 818 N N . PRO A 1 104 ? 18.004 9.788 -29.526 1.00 90.88 104 PRO A N 1
ATOM 819 C CA . PRO A 1 104 ? 19.197 9.343 -28.815 1.00 90.88 104 PRO A CA 1
ATOM 820 C C . PRO A 1 104 ? 19.658 10.359 -27.766 1.00 90.88 104 PRO A C 1
ATOM 822 O O . PRO A 1 104 ? 19.823 11.542 -28.056 1.00 90.88 104 PRO A O 1
ATOM 825 N N . SER A 1 105 ? 19.904 9.872 -26.555 1.00 91.06 105 SER A N 1
ATOM 826 C CA . SER A 1 105 ? 20.364 10.658 -25.411 1.00 91.06 105 SER A CA 1
ATOM 827 C C . SER A 1 105 ? 21.491 9.927 -24.685 1.00 91.06 105 SER A C 1
ATOM 829 O O . SER A 1 105 ? 21.541 8.695 -24.677 1.00 91.06 105 SER A O 1
ATOM 831 N N . GLU A 1 106 ? 22.383 10.690 -24.059 1.00 90.12 106 GLU A N 1
ATOM 832 C CA . GLU A 1 106 ? 23.372 10.189 -23.094 1.00 90.12 106 GLU A CA 1
ATOM 833 C C . GLU A 1 106 ? 23.035 10.618 -21.657 1.00 90.12 106 GLU A C 1
ATOM 835 O O . GLU A 1 106 ? 23.755 10.285 -20.716 1.00 90.12 106 GLU A O 1
ATOM 840 N N . HIS A 1 107 ? 21.940 11.364 -21.470 1.00 94.81 107 HIS A N 1
ATOM 841 C CA . HIS A 1 107 ? 21.519 11.811 -20.152 1.00 94.81 107 HIS A CA 1
ATOM 842 C C . HIS A 1 107 ? 21.062 10.618 -19.309 1.00 94.81 107 HIS A C 1
ATOM 844 O O . HIS A 1 107 ? 20.151 9.884 -19.694 1.00 94.81 107 HIS A O 1
ATOM 850 N N . ASN A 1 108 ? 21.700 10.443 -18.151 1.00 97.31 108 ASN A N 1
ATOM 851 C CA . ASN A 1 108 ? 21.294 9.445 -17.177 1.00 97.31 108 ASN A CA 1
ATOM 852 C C . ASN A 1 108 ? 20.122 9.975 -16.349 1.00 97.31 108 ASN A C 1
ATOM 854 O O . ASN A 1 108 ? 20.298 10.845 -15.499 1.00 97.31 108 ASN A O 1
ATOM 858 N N . CYS A 1 109 ? 18.944 9.410 -16.581 1.00 96.94 109 CYS A N 1
ATOM 859 C CA . CYS A 1 109 ? 17.703 9.738 -15.895 1.00 96.94 109 CYS A CA 1
ATOM 860 C C . CYS A 1 109 ? 17.548 9.011 -14.551 1.00 96.94 109 CYS A C 1
ATOM 862 O O . CYS A 1 109 ? 16.475 9.096 -13.956 1.00 96.94 109 CYS A O 1
ATOM 864 N N . TRP A 1 110 ? 18.564 8.266 -14.089 1.00 97.31 110 TRP A N 1
ATOM 865 C CA . TRP A 1 110 ? 18.517 7.512 -12.834 1.00 97.31 110 TRP A CA 1
ATOM 866 C C . TRP A 1 110 ? 17.954 8.344 -11.681 1.00 97.31 110 TRP A C 1
ATOM 868 O O . TRP A 1 110 ? 18.315 9.509 -11.485 1.00 97.31 110 TRP A O 1
ATOM 878 N N . ARG A 1 111 ? 17.074 7.725 -10.893 1.00 95.06 111 ARG A N 1
ATOM 879 C CA . ARG A 1 111 ? 16.375 8.392 -9.800 1.00 95.06 111 ARG A CA 1
ATOM 880 C C . ARG A 1 111 ? 16.369 7.521 -8.561 1.00 95.06 111 ARG A C 1
ATOM 882 O O . ARG A 1 111 ? 15.875 6.397 -8.576 1.00 95.06 111 ARG A O 1
ATOM 889 N N . ALA A 1 112 ? 16.887 8.069 -7.468 1.00 92.19 112 ALA A N 1
ATOM 890 C CA . ALA A 1 112 ? 16.859 7.391 -6.185 1.00 92.19 112 ALA A CA 1
ATOM 891 C C . ALA A 1 112 ? 15.401 7.147 -5.734 1.00 92.19 112 ALA A C 1
ATOM 893 O O . ALA A 1 112 ? 14.576 8.064 -5.824 1.00 92.19 112 ALA A O 1
ATOM 894 N N . PRO A 1 113 ? 15.072 5.959 -5.198 1.00 88.62 113 PRO A N 1
ATOM 895 C CA . PRO A 1 113 ? 13.760 5.670 -4.630 1.00 88.62 113 PRO A CA 1
ATOM 896 C C . PRO A 1 113 ? 13.659 6.273 -3.224 1.00 88.62 113 PRO A C 1
ATOM 898 O O . PRO A 1 113 ? 13.674 5.570 -2.217 1.00 88.62 113 PRO A O 1
ATOM 901 N N . ILE A 1 114 ? 13.628 7.602 -3.159 1.00 90.62 114 ILE A N 1
ATOM 902 C CA . ILE A 1 114 ? 13.502 8.378 -1.923 1.00 90.62 114 ILE A CA 1
ATOM 903 C C . ILE A 1 114 ? 12.319 9.337 -2.033 1.00 90.62 114 ILE A C 1
ATOM 905 O O . ILE A 1 114 ? 11.987 9.796 -3.129 1.00 90.62 114 ILE A O 1
ATOM 909 N N . VAL A 1 115 ? 11.708 9.640 -0.893 1.00 90.44 115 VAL A N 1
ATOM 910 C CA . VAL A 1 115 ? 10.619 10.614 -0.753 1.00 90.44 115 VAL A CA 1
ATOM 911 C C . VAL A 1 115 ? 10.892 11.487 0.467 1.00 90.44 115 VAL A C 1
ATOM 913 O O . VAL A 1 115 ? 11.440 11.009 1.465 1.00 90.44 115 VAL A O 1
ATOM 916 N N . ASN A 1 116 ? 10.525 12.765 0.396 1.00 90.88 116 ASN A N 1
ATOM 917 C CA . ASN A 1 116 ? 10.540 13.645 1.559 1.00 90.88 116 ASN A CA 1
ATOM 918 C C . ASN A 1 116 ? 9.140 13.670 2.169 1.00 90.88 116 ASN A C 1
ATOM 920 O O . ASN A 1 116 ? 8.263 14.380 1.687 1.00 90.88 116 ASN A O 1
ATOM 924 N N . VAL A 1 117 ? 8.949 12.929 3.260 1.00 90.62 117 VAL A N 1
ATOM 925 C CA . VAL A 1 117 ? 7.640 12.800 3.915 1.00 90.62 117 VAL A CA 1
ATOM 926 C C . VAL A 1 117 ? 7.054 14.129 4.402 1.00 90.62 117 VAL A C 1
ATOM 928 O O . VAL A 1 117 ? 5.845 14.205 4.568 1.00 90.62 117 VAL A O 1
ATOM 931 N N . PHE A 1 118 ? 7.871 15.174 4.584 1.00 89.81 118 PHE A N 1
ATOM 932 C CA . PHE A 1 118 ? 7.434 16.514 4.997 1.00 89.81 118 PHE A CA 1
ATOM 933 C C . PHE A 1 118 ? 7.328 17.527 3.843 1.00 89.81 118 PHE A C 1
ATOM 935 O O . PHE A 1 118 ? 6.821 18.628 4.040 1.00 89.81 118 PHE A O 1
ATOM 942 N N . GLY A 1 119 ? 7.864 17.210 2.663 1.00 78.38 119 GLY A N 1
ATOM 943 C CA . GLY A 1 119 ? 8.093 18.181 1.590 1.00 78.38 119 GLY A CA 1
ATOM 944 C C . GLY A 1 119 ? 6.919 18.314 0.629 1.00 78.38 119 GLY A C 1
ATOM 945 O O . GLY A 1 119 ? 7.011 17.821 -0.492 1.00 78.38 119 GLY A O 1
ATOM 946 N N . GLU A 1 120 ? 5.840 18.985 1.039 1.00 70.88 120 GLU A N 1
ATOM 947 C CA . GLU A 1 120 ? 4.639 19.136 0.198 1.00 70.88 120 GLU A CA 1
ATOM 948 C C . GLU A 1 120 ? 4.909 19.883 -1.119 1.00 70.88 120 GLU A C 1
ATOM 950 O O . GLU A 1 120 ? 4.448 19.447 -2.171 1.00 70.88 120 GLU A O 1
ATOM 955 N N . ASP A 1 121 ? 5.725 20.942 -1.079 1.00 64.19 121 ASP A N 1
ATOM 956 C CA . ASP A 1 121 ? 6.048 21.790 -2.240 1.00 64.19 121 ASP A CA 1
ATOM 957 C C . ASP A 1 121 ? 7.056 21.153 -3.215 1.00 64.19 121 ASP A C 1
ATOM 959 O O . ASP A 1 121 ? 7.333 21.696 -4.283 1.00 64.19 121 ASP A O 1
ATOM 963 N N . THR A 1 122 ? 7.647 20.015 -2.842 1.00 74.38 122 THR A N 1
ATOM 964 C CA . THR A 1 122 ? 8.719 19.351 -3.605 1.00 74.38 122 THR A CA 1
ATOM 965 C C . THR A 1 122 ? 8.305 17.999 -4.179 1.00 74.38 122 THR A C 1
ATOM 967 O O . THR A 1 122 ? 9.167 17.247 -4.635 1.00 74.38 122 THR A O 1
ATOM 970 N N . ARG A 1 123 ? 7.011 17.665 -4.119 1.00 82.31 123 ARG A N 1
ATOM 971 C CA . ARG A 1 123 ? 6.485 16.374 -4.579 1.00 82.31 123 ARG A CA 1
ATOM 972 C C . ARG A 1 123 ? 6.699 16.205 -6.079 1.00 82.31 123 ARG A C 1
ATOM 974 O O . ARG A 1 123 ? 6.434 17.122 -6.857 1.00 82.31 123 ARG A O 1
ATOM 981 N N . SER A 1 124 ? 7.145 15.019 -6.488 1.00 88.06 124 SER A N 1
ATOM 982 C CA . SER A 1 124 ? 7.090 14.650 -7.900 1.00 88.06 124 SER A CA 1
ATOM 983 C C . SER A 1 124 ? 5.641 14.484 -8.374 1.00 88.06 124 SER A C 1
ATOM 985 O O . SER A 1 124 ? 4.713 14.312 -7.584 1.00 88.06 124 SER A O 1
ATOM 987 N N . GLU A 1 125 ? 5.452 14.462 -9.690 1.00 89.69 125 GLU A N 1
ATOM 988 C CA . GLU A 1 125 ? 4.150 14.202 -10.316 1.00 89.69 125 GLU A CA 1
ATOM 989 C C . GLU A 1 125 ? 3.573 12.836 -9.903 1.00 89.69 125 GLU A C 1
ATOM 991 O O . GLU A 1 125 ? 2.372 12.704 -9.679 1.00 89.69 125 GLU A O 1
ATOM 996 N N . ALA A 1 126 ? 4.421 11.816 -9.713 1.00 91.44 126 ALA A N 1
ATOM 997 C CA . ALA A 1 126 ? 3.964 10.518 -9.220 1.00 91.44 126 ALA A CA 1
ATOM 998 C C . ALA A 1 126 ? 3.565 10.561 -7.737 1.00 91.44 126 ALA A C 1
ATOM 1000 O O . ALA A 1 126 ? 2.597 9.911 -7.350 1.00 91.44 126 ALA A O 1
ATOM 1001 N N . GLU A 1 127 ? 4.272 11.335 -6.906 1.00 91.62 127 GLU A N 1
ATOM 1002 C CA . GLU A 1 127 ? 3.887 11.559 -5.505 1.00 91.62 127 GLU A CA 1
ATOM 1003 C C . GLU A 1 127 ? 2.536 12.283 -5.407 1.00 91.62 127 GLU A C 1
ATOM 1005 O O . GLU A 1 127 ? 1.696 11.923 -4.580 1.00 91.62 127 GLU A O 1
ATOM 1010 N N . ALA A 1 128 ? 2.297 13.269 -6.275 1.00 90.25 128 ALA A N 1
ATOM 1011 C CA . ALA A 1 128 ? 1.015 13.963 -6.360 1.00 90.25 128 ALA A CA 1
ATOM 1012 C C . ALA A 1 128 ? -0.116 13.018 -6.802 1.00 90.25 128 ALA A C 1
ATOM 1014 O O . ALA A 1 128 ? -1.176 13.000 -6.180 1.00 90.25 128 ALA A O 1
ATOM 1015 N N . GLN A 1 129 ? 0.125 12.182 -7.814 1.00 92.75 129 GLN A N 1
ATOM 1016 C CA . GLN A 1 129 ? -0.849 11.200 -8.305 1.00 92.75 129 GLN A CA 1
ATOM 1017 C C . GLN A 1 129 ? -1.192 10.136 -7.243 1.00 92.75 129 GLN A C 1
ATOM 1019 O O . GLN A 1 129 ? -2.339 9.703 -7.128 1.00 92.75 129 GLN A O 1
ATOM 1024 N N . LEU A 1 130 ? -0.215 9.749 -6.417 1.00 92.88 130 LEU A N 1
ATOM 1025 C CA . LEU A 1 130 ? -0.365 8.795 -5.309 1.00 92.88 130 LEU A CA 1
ATOM 1026 C C . LEU A 1 130 ? -0.772 9.466 -3.987 1.00 92.88 130 LEU A C 1
ATOM 1028 O O . LEU A 1 130 ? -0.444 8.995 -2.894 1.00 92.88 130 LEU A O 1
ATOM 1032 N N . THR A 1 131 ? -1.478 10.589 -4.084 1.00 92.12 131 THR A N 1
ATOM 1033 C CA . THR A 1 131 ? -2.067 11.295 -2.951 1.00 92.12 131 THR A CA 1
ATOM 1034 C C . THR A 1 131 ? -3.586 11.246 -3.045 1.00 92.12 131 THR A C 1
ATOM 1036 O O . THR A 1 131 ? -4.172 11.632 -4.054 1.00 92.12 131 THR A O 1
ATOM 1039 N N . THR A 1 132 ? -4.239 10.835 -1.961 1.00 93.12 132 THR A N 1
ATOM 1040 C CA . THR A 1 132 ? -5.691 10.961 -1.800 1.00 93.12 132 THR A CA 1
ATOM 1041 C C . THR A 1 132 ? -6.002 12.137 -0.884 1.00 93.12 132 THR A C 1
ATOM 1043 O O . THR A 1 132 ? -5.448 12.227 0.210 1.00 93.12 132 THR A O 1
ATOM 1046 N N . THR A 1 133 ? -6.926 13.005 -1.292 1.00 92.38 133 THR A N 1
ATOM 1047 C CA . THR A 1 133 ? -7.520 14.041 -0.435 1.00 92.38 133 THR A CA 1
ATOM 1048 C C . THR A 1 133 ? -8.950 13.638 -0.096 1.00 92.38 133 THR A C 1
ATOM 1050 O O . THR A 1 133 ? -9.787 13.529 -0.990 1.00 92.38 133 THR A O 1
ATOM 1053 N N . TYR A 1 134 ? -9.230 13.409 1.185 1.00 90.69 134 TYR A N 1
ATOM 1054 C CA . TYR A 1 134 ? -10.556 12.994 1.662 1.00 90.69 134 TYR A CA 1
ATOM 1055 C C . TYR A 1 134 ? -11.445 14.189 2.019 1.00 90.69 134 TYR A C 1
ATOM 1057 O O . TYR A 1 134 ? -12.664 14.138 1.862 1.00 90.69 134 TYR A O 1
ATOM 1065 N N . GLY A 1 135 ? -10.830 15.290 2.446 1.00 88.56 135 GLY A N 1
ATOM 1066 C CA . GLY A 1 135 ? -11.515 16.496 2.880 1.00 88.56 135 GLY A CA 1
ATOM 1067 C C . GLY A 1 135 ? -10.551 17.662 3.056 1.00 88.56 135 GLY A C 1
ATOM 1068 O O . GLY A 1 135 ? -9.385 17.603 2.661 1.00 88.56 135 GLY A O 1
ATOM 1069 N N . GLN A 1 136 ? -11.040 18.747 3.655 1.00 84.69 136 GLN A N 1
ATOM 1070 C CA . GLN A 1 136 ? -10.205 19.909 3.937 1.00 84.69 136 GLN A CA 1
ATOM 1071 C C . GLN A 1 136 ? -9.125 19.531 4.962 1.00 84.69 136 GLN A C 1
ATOM 1073 O O . GLN A 1 136 ? -9.441 19.246 6.114 1.00 84.69 136 GLN A O 1
ATOM 1078 N N . ASN A 1 137 ? -7.858 19.560 4.539 1.00 85.06 137 ASN A N 1
ATOM 1079 C CA . ASN A 1 137 ? -6.691 19.182 5.346 1.00 85.06 137 ASN A CA 1
ATOM 1080 C C . ASN A 1 137 ? -6.703 17.718 5.835 1.00 85.06 137 ASN A C 1
ATOM 1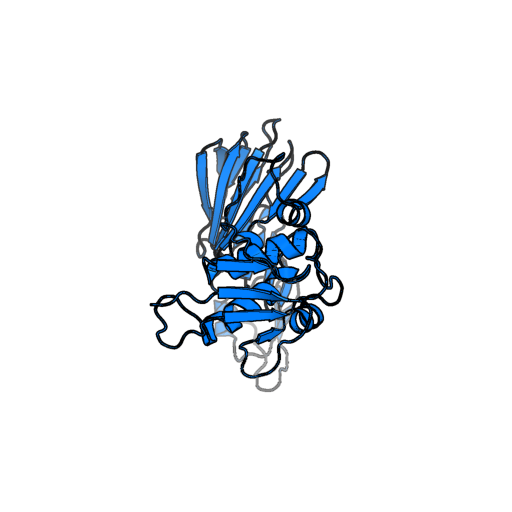082 O O . ASN A 1 137 ? -6.155 17.425 6.896 1.00 85.06 137 ASN A O 1
ATOM 1086 N N . GLU A 1 138 ? -7.320 16.813 5.070 1.00 94.06 138 GLU A N 1
ATOM 1087 C CA . GLU A 1 138 ? -7.257 15.366 5.297 1.00 94.06 138 GLU A CA 1
ATOM 1088 C C . GLU A 1 138 ? -6.680 14.688 4.056 1.00 94.06 138 GLU A C 1
ATOM 1090 O O . GLU A 1 138 ? -7.323 14.638 2.999 1.00 94.06 138 GLU A O 1
ATOM 1095 N N . THR A 1 139 ? -5.449 14.197 4.170 1.00 94.12 139 THR A N 1
ATOM 1096 C CA . THR A 1 139 ? -4.705 13.616 3.049 1.00 94.12 139 THR A CA 1
ATOM 1097 C C . THR A 1 139 ? -4.037 12.310 3.438 1.00 94.12 139 THR A C 1
ATOM 1099 O O . THR A 1 139 ? -3.679 12.102 4.593 1.00 94.12 139 THR A O 1
ATOM 1102 N N . ALA A 1 140 ? -3.836 11.434 2.456 1.00 94.44 140 ALA A N 1
ATOM 1103 C CA . ALA A 1 140 ? -2.968 10.271 2.566 1.00 94.44 140 ALA A CA 1
ATOM 1104 C C . ALA A 1 140 ? -2.038 10.204 1.351 1.00 94.44 140 ALA A C 1
ATOM 1106 O O . ALA A 1 140 ? -2.500 10.179 0.211 1.00 94.44 140 ALA A O 1
ATOM 1107 N N . HIS A 1 141 ? -0.735 10.165 1.609 1.00 93.19 141 HIS A N 1
ATOM 1108 C CA . HIS A 1 141 ? 0.331 10.071 0.616 1.00 93.19 141 HIS A CA 1
ATOM 1109 C C . HIS A 1 141 ? 0.894 8.654 0.623 1.00 93.19 141 HIS A C 1
ATOM 1111 O O . HIS A 1 141 ? 1.430 8.208 1.639 1.00 93.19 141 HIS A O 1
ATOM 1117 N N . TYR A 1 142 ? 0.775 7.944 -0.493 1.00 92.38 142 TYR A N 1
ATOM 1118 C CA . TYR A 1 142 ? 1.118 6.530 -0.597 1.00 92.38 142 TYR A CA 1
ATOM 1119 C C . TYR A 1 142 ? 2.464 6.347 -1.293 1.00 92.38 142 TYR A C 1
ATOM 1121 O O . TYR A 1 142 ? 2.613 6.612 -2.483 1.00 92.38 142 TYR A O 1
ATOM 1129 N N . PHE A 1 143 ? 3.464 5.852 -0.560 1.00 86.81 143 PHE A N 1
ATOM 1130 C CA . PHE A 1 143 ? 4.841 5.813 -1.068 1.00 86.81 143 PHE A CA 1
ATOM 1131 C C . PHE A 1 143 ? 5.262 4.462 -1.630 1.00 86.81 143 PHE A C 1
ATOM 1133 O O . PHE A 1 143 ? 6.242 4.393 -2.369 1.00 86.81 143 PHE A O 1
ATOM 1140 N N . MET A 1 144 ? 4.548 3.387 -1.286 1.00 86.75 144 MET A N 1
ATOM 1141 C CA . MET A 1 144 ? 4.942 2.016 -1.632 1.00 86.75 144 MET A CA 1
ATOM 1142 C C . MET A 1 144 ? 5.266 1.835 -3.128 1.00 86.75 144 MET A C 1
ATOM 1144 O O . MET A 1 144 ? 6.343 1.321 -3.421 1.00 86.75 144 MET A O 1
ATOM 1148 N N . PRO A 1 145 ? 4.462 2.330 -4.092 1.00 83.75 145 PRO A N 1
ATOM 1149 C CA . PRO A 1 145 ? 4.807 2.170 -5.506 1.00 83.75 145 PRO A CA 1
ATOM 1150 C C . PRO A 1 145 ? 6.120 2.874 -5.910 1.00 83.75 145 PRO A C 1
ATOM 1152 O O . PRO A 1 145 ? 6.800 2.411 -6.822 1.00 83.75 145 PRO A O 1
ATOM 1155 N N . LEU A 1 146 ? 6.504 3.960 -5.227 1.00 88.12 146 LEU A N 1
ATOM 1156 C CA . LEU A 1 146 ? 7.696 4.770 -5.533 1.00 88.12 146 LEU A CA 1
ATOM 1157 C C . LEU A 1 146 ? 8.953 4.309 -4.790 1.00 88.12 146 LEU A C 1
ATOM 1159 O O . LEU A 1 146 ? 10.070 4.514 -5.269 1.00 88.12 146 LEU A O 1
ATOM 1163 N N . LEU A 1 147 ? 8.770 3.691 -3.623 1.00 90.19 147 LEU A N 1
ATOM 1164 C CA . LEU A 1 147 ? 9.834 3.136 -2.783 1.00 90.19 147 LEU A CA 1
ATOM 1165 C C . LEU A 1 147 ? 10.098 1.648 -3.064 1.00 90.19 147 LEU A C 1
ATOM 1167 O O . LEU A 1 147 ? 10.890 1.014 -2.367 1.00 90.19 147 LEU A O 1
ATOM 1171 N N . GLY A 1 148 ? 9.481 1.111 -4.118 1.00 86.44 148 GLY A N 1
ATOM 1172 C CA . GLY A 1 148 ? 9.669 -0.253 -4.594 1.00 86.44 148 GLY A CA 1
ATOM 1173 C C . GLY A 1 148 ? 8.616 -1.230 -4.076 1.00 86.44 148 GLY A C 1
ATOM 1174 O O . GLY A 1 148 ? 7.996 -1.051 -3.029 1.00 86.44 148 GLY A O 1
ATOM 1175 N N . VAL A 1 149 ? 8.428 -2.321 -4.818 1.00 82.88 149 VAL A N 1
ATOM 1176 C CA . VAL A 1 149 ? 7.470 -3.364 -4.439 1.00 82.88 149 VAL A CA 1
ATOM 1177 C C . VAL A 1 149 ? 8.052 -4.264 -3.358 1.00 82.88 149 VAL A C 1
ATOM 1179 O O . VAL A 1 149 ? 9.044 -4.969 -3.551 1.00 82.88 149 VAL A O 1
ATOM 1182 N N . GLY A 1 150 ? 7.410 -4.260 -2.197 1.00 85.25 150 GLY A N 1
ATOM 1183 C CA . GLY A 1 150 ? 7.850 -5.026 -1.043 1.00 85.25 150 GLY A CA 1
ATOM 1184 C C . GLY A 1 150 ? 6.692 -5.565 -0.221 1.00 85.25 150 GLY A C 1
ATOM 1185 O O . GLY A 1 150 ? 5.539 -5.560 -0.638 1.00 85.25 150 GLY A O 1
ATOM 1186 N N . ARG A 1 151 ? 7.040 -6.054 0.969 1.00 90.75 151 ARG A N 1
ATOM 1187 C CA . ARG A 1 151 ? 6.070 -6.443 2.001 1.00 90.75 151 ARG A CA 1
ATOM 1188 C C . ARG A 1 151 ? 5.577 -5.250 2.814 1.00 90.75 151 ARG A C 1
ATOM 1190 O O . ARG A 1 151 ? 4.565 -5.361 3.486 1.00 90.75 151 ARG A O 1
ATOM 1197 N N . ALA A 1 152 ? 6.314 -4.143 2.781 1.00 90.88 152 ALA A N 1
ATOM 1198 C CA . ALA A 1 152 ? 5.955 -2.944 3.508 1.00 90.88 152 ALA A CA 1
ATOM 1199 C C . ALA A 1 152 ? 5.025 -2.079 2.657 1.00 90.88 152 ALA A C 1
ATOM 1201 O O . ALA A 1 152 ? 5.350 -1.739 1.516 1.00 90.88 152 ALA A O 1
ATOM 1202 N N . PHE A 1 153 ? 3.895 -1.705 3.232 1.00 91.06 153 PHE A N 1
ATOM 1203 C CA . PHE A 1 153 ? 3.050 -0.632 2.747 1.00 91.06 153 PHE A CA 1
ATOM 1204 C C . PHE A 1 153 ? 3.250 0.559 3.673 1.00 91.06 153 PHE A C 1
ATOM 1206 O O . PHE A 1 153 ? 3.193 0.408 4.887 1.00 91.06 153 PHE A O 1
ATOM 1213 N N . MET A 1 154 ? 3.537 1.727 3.107 1.00 92.56 154 MET A N 1
ATOM 1214 C CA . MET A 1 154 ? 3.801 2.933 3.884 1.00 92.56 154 MET A CA 1
ATOM 1215 C C . MET A 1 154 ? 2.982 4.081 3.325 1.00 92.56 154 MET A C 1
ATOM 1217 O O . MET A 1 154 ? 3.007 4.328 2.110 1.00 92.56 154 MET A O 1
ATOM 1221 N N . ARG A 1 155 ? 2.301 4.796 4.215 1.00 93.88 155 ARG A N 1
ATOM 1222 C CA . ARG A 1 155 ? 1.639 6.053 3.890 1.00 93.88 155 ARG A CA 1
ATOM 1223 C C . ARG A 1 155 ? 1.886 7.098 4.961 1.00 93.88 155 ARG A C 1
ATOM 1225 O O . ARG A 1 155 ? 2.037 6.771 6.132 1.00 93.88 155 ARG A O 1
ATOM 1232 N N . VAL A 1 156 ? 1.897 8.355 4.552 1.00 95.44 156 VAL A N 1
ATOM 1233 C CA . VAL A 1 156 ? 1.806 9.481 5.481 1.00 95.44 156 VAL A CA 1
ATOM 1234 C C . VAL A 1 156 ? 0.420 10.064 5.379 1.00 95.44 156 VAL A C 1
ATOM 1236 O O . VAL A 1 156 ? -0.015 10.429 4.291 1.00 95.44 156 VAL A O 1
ATOM 1239 N N . GLU A 1 157 ? -0.262 10.144 6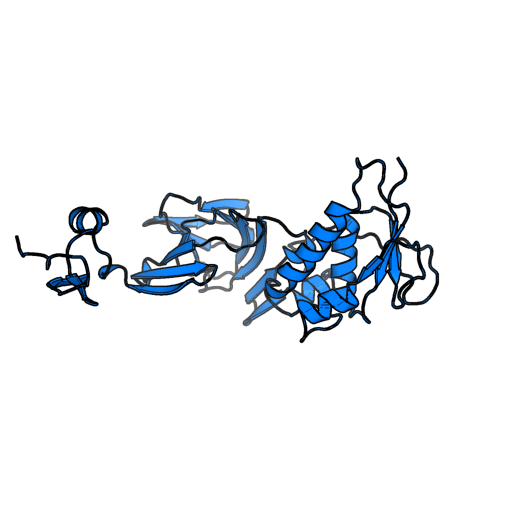.508 1.00 95.62 157 GLU A N 1
ATOM 1240 C CA . GLU A 1 157 ? -1.615 10.670 6.595 1.00 95.62 157 GLU A CA 1
ATOM 1241 C C . GLU A 1 157 ? -1.665 11.914 7.477 1.00 95.62 157 GLU A C 1
ATOM 1243 O O . GLU A 1 157 ? -1.041 11.968 8.539 1.00 95.62 157 GLU A O 1
ATOM 1248 N N . VAL A 1 158 ? -2.405 12.919 7.013 1.00 96.75 158 VAL A N 1
ATOM 1249 C CA . VAL A 1 158 ? -2.790 14.088 7.799 1.00 96.75 158 VAL A CA 1
ATOM 1250 C C . VAL A 1 158 ? -4.227 13.874 8.242 1.00 96.75 158 VAL A C 1
ATOM 1252 O O . VAL A 1 158 ? -5.130 13.786 7.412 1.00 96.75 158 VAL A O 1
ATOM 1255 N N . VAL A 1 159 ? -4.434 13.791 9.553 1.00 97.06 159 VAL A N 1
ATOM 1256 C CA . VAL A 1 159 ? -5.745 13.559 10.165 1.00 97.06 159 VAL A CA 1
ATOM 1257 C C . VAL A 1 159 ? -6.203 14.852 10.844 1.00 97.06 159 VAL A C 1
ATOM 1259 O O . VAL A 1 159 ? -5.500 15.341 11.736 1.00 97.06 159 VAL A O 1
ATOM 1262 N N . PRO A 1 160 ? -7.355 15.427 10.455 1.00 97.19 160 PRO A N 1
ATOM 1263 C CA . PRO A 1 160 ? -7.829 16.694 11.003 1.00 97.19 160 PRO A CA 1
ATOM 1264 C C . PRO A 1 160 ? -8.396 16.547 12.428 1.00 97.19 160 PRO A C 1
ATOM 1266 O O . PRO A 1 160 ? -8.748 15.437 12.845 1.00 97.19 160 PRO A O 1
ATOM 1269 N N . PRO A 1 161 ? -8.553 17.660 13.178 1.00 97.12 161 PRO A N 1
ATOM 1270 C CA . PRO A 1 161 ? -9.135 17.638 14.515 1.00 97.12 161 PRO A CA 1
ATOM 1271 C C . PRO A 1 161 ? -10.503 16.948 14.542 1.00 97.12 161 PRO A C 1
ATOM 1273 O O . PRO A 1 161 ? -11.358 17.192 13.691 1.00 97.12 161 PRO A O 1
ATOM 1276 N N . GLY A 1 162 ? -10.725 16.101 15.544 1.00 95.56 162 GLY A N 1
ATOM 1277 C CA . GLY A 1 162 ? -11.960 15.332 15.712 1.00 95.56 162 GLY A CA 1
ATOM 1278 C C . GLY A 1 162 ? -12.058 14.066 14.854 1.00 95.56 162 GLY A C 1
ATOM 1279 O O . GLY A 1 162 ? -13.051 13.352 14.973 1.00 95.56 162 GLY A O 1
ATOM 1280 N N . SER A 1 163 ? -11.045 13.763 14.036 1.00 96.19 163 SER A N 1
ATOM 1281 C CA . SER A 1 163 ? -10.981 12.547 13.211 1.00 96.19 163 SER A CA 1
ATOM 1282 C C . SER A 1 163 ? -10.005 11.511 13.780 1.00 96.19 163 SER A C 1
ATOM 1284 O O . SER A 1 163 ? -9.378 11.723 14.823 1.00 96.19 163 SER A O 1
ATOM 1286 N N . ALA A 1 164 ? -9.894 10.359 13.120 1.00 96.00 164 ALA A N 1
ATOM 1287 C CA . ALA A 1 164 ? -8.991 9.282 13.508 1.00 96.00 164 ALA A CA 1
ATOM 1288 C C . ALA A 1 164 ? -8.299 8.680 12.283 1.00 96.00 164 ALA A C 1
ATOM 1290 O O . ALA A 1 164 ? -8.877 8.641 11.203 1.00 96.00 164 ALA A O 1
ATOM 1291 N N . THR A 1 165 ? -7.088 8.168 12.495 1.00 94.56 165 THR A N 1
ATOM 1292 C CA . THR A 1 165 ? -6.280 7.428 11.497 1.00 94.56 165 THR A CA 1
ATOM 1293 C C . THR A 1 165 ? -7.051 6.265 10.865 1.00 94.56 165 THR A C 1
ATOM 1295 O O . THR A 1 165 ? -7.060 6.080 9.654 1.00 94.56 165 THR A O 1
ATOM 1298 N N . ALA A 1 166 ? -7.764 5.503 11.695 1.00 94.44 166 ALA A N 1
ATOM 1299 C CA . ALA A 1 166 ? -8.648 4.423 11.283 1.00 94.44 166 ALA A CA 1
ATOM 1300 C C . ALA A 1 166 ? -9.722 4.172 12.354 1.00 94.44 166 ALA A C 1
ATOM 1302 O O . ALA A 1 166 ? -9.699 4.750 13.446 1.00 94.44 166 ALA A O 1
ATOM 1303 N N . ARG A 1 167 ? -10.655 3.250 12.085 1.00 95.81 167 ARG A N 1
ATOM 1304 C CA . ARG A 1 167 ? -11.474 2.644 13.154 1.00 95.81 167 ARG A CA 1
ATOM 1305 C C . ARG A 1 167 ? -10.559 1.931 14.153 1.00 95.81 167 ARG A C 1
ATOM 1307 O O . ARG A 1 167 ? -9.494 1.468 13.766 1.00 95.81 167 ARG A O 1
ATOM 1314 N N . LEU A 1 168 ? -10.964 1.807 15.415 1.00 96.75 168 LEU A N 1
ATOM 1315 C CA . LEU A 1 168 ? -10.212 1.011 16.388 1.00 96.75 168 LEU A CA 1
ATOM 1316 C C . LEU A 1 168 ? -10.165 -0.447 15.906 1.00 96.75 168 LEU A C 1
ATOM 1318 O O . LEU A 1 168 ? -11.231 -1.021 15.685 1.00 96.75 168 LEU A O 1
ATOM 1322 N N . HIS A 1 169 ? -8.972 -1.020 15.704 1.00 97.00 169 HIS A N 1
ATOM 1323 C CA . HIS A 1 169 ? -8.858 -2.372 15.150 1.00 97.00 169 HIS A CA 1
ATOM 1324 C C . HIS A 1 169 ? -7.545 -3.102 15.456 1.00 97.00 169 HIS A C 1
ATOM 1326 O O . HIS A 1 169 ? -6.562 -2.478 15.867 1.00 97.00 169 HIS A O 1
ATOM 1332 N N . SER A 1 170 ? -7.544 -4.419 15.230 1.00 96.88 170 SER A N 1
ATOM 1333 C CA . SER A 1 170 ? -6.359 -5.291 15.210 1.00 96.88 170 SER A CA 1
ATOM 1334 C C . SER A 1 170 ? -6.379 -6.230 13.999 1.00 96.88 170 SER A C 1
ATOM 1336 O O . SER A 1 170 ? -7.447 -6.625 13.523 1.00 96.88 170 SER A O 1
ATOM 1338 N N . HIS A 1 171 ? -5.189 -6.562 13.499 1.00 96.62 171 HIS A N 1
ATOM 1339 C CA . HIS A 1 171 ? -4.967 -7.441 12.352 1.00 96.62 171 HIS A CA 1
ATOM 1340 C C . HIS A 1 171 ? -4.565 -8.852 12.797 1.00 96.62 171 HIS A C 1
ATOM 1342 O O . HIS A 1 171 ? -3.849 -9.034 13.782 1.00 96.62 171 HIS A O 1
ATOM 1348 N N . SER A 1 172 ? -4.997 -9.864 12.043 1.00 95.69 172 SER A N 1
ATOM 1349 C CA . SER A 1 172 ? -4.651 -11.272 12.299 1.00 95.69 172 SER A CA 1
ATOM 1350 C C . SER A 1 172 ? -3.408 -11.755 11.555 1.00 95.69 172 SER A C 1
ATOM 1352 O O . SER A 1 172 ? -2.892 -12.824 11.880 1.00 95.69 172 SER A O 1
ATOM 1354 N N . ALA A 1 173 ? -2.976 -11.022 10.524 1.00 95.19 173 ALA A N 1
ATOM 1355 C CA . ALA A 1 173 ? -1.905 -11.453 9.626 1.00 95.19 173 ALA A CA 1
ATOM 1356 C C . ALA A 1 173 ? -0.935 -10.337 9.204 1.00 95.19 173 ALA A C 1
ATOM 1358 O O . ALA A 1 173 ? 0.075 -10.641 8.572 1.00 95.19 173 ALA A O 1
ATOM 1359 N N . VAL A 1 174 ? -1.250 -9.073 9.493 1.00 95.50 174 VAL A N 1
ATOM 1360 C CA . VAL A 1 174 ? -0.475 -7.901 9.068 1.00 95.50 174 VAL A CA 1
ATOM 1361 C C . VAL A 1 174 ? 0.037 -7.190 10.313 1.00 95.50 174 VAL A C 1
ATOM 1363 O O . VAL A 1 174 ? -0.764 -6.743 11.130 1.00 95.50 174 VAL A O 1
ATOM 1366 N N . ASP A 1 175 ? 1.358 -7.081 10.462 1.00 96.38 175 ASP A N 1
ATOM 1367 C CA . ASP A 1 175 ? 1.914 -6.207 11.497 1.00 96.38 175 ASP A CA 1
ATOM 1368 C C . ASP A 1 175 ? 1.711 -4.758 11.058 1.00 96.38 175 ASP A C 1
ATOM 1370 O O . ASP A 1 175 ? 1.928 -4.433 9.893 1.00 96.38 175 ASP A O 1
ATOM 1374 N N . GLU A 1 176 ? 1.337 -3.874 11.970 1.00 96.50 176 GLU A N 1
ATOM 1375 C CA . GLU A 1 176 ? 1.161 -2.453 11.666 1.00 96.50 176 GLU A CA 1
ATOM 1376 C C . GLU A 1 176 ? 1.917 -1.595 12.686 1.00 96.50 176 GLU A C 1
ATOM 1378 O O . GLU A 1 176 ? 2.112 -1.977 13.845 1.00 96.50 176 GLU A O 1
ATOM 1383 N N . TYR A 1 177 ? 2.384 -0.432 12.254 1.00 97.12 177 TYR A N 1
ATOM 1384 C CA . TYR A 1 177 ? 3.098 0.520 13.086 1.00 97.12 177 TYR A CA 1
ATOM 1385 C C . TYR A 1 177 ? 2.676 1.939 12.736 1.00 97.12 177 TYR A C 1
ATOM 1387 O O . TYR A 1 177 ? 2.612 2.303 11.565 1.00 97.12 177 TYR A O 1
ATOM 1395 N N . TYR A 1 178 ? 2.509 2.766 13.764 1.00 97.75 178 TYR A N 1
ATOM 1396 C CA . TYR A 1 178 ? 2.336 4.207 13.602 1.00 97.75 178 TYR A CA 1
ATOM 1397 C C . TYR A 1 178 ? 3.546 4.939 14.164 1.00 97.75 178 TYR A C 1
ATOM 1399 O O . TYR A 1 178 ? 3.977 4.663 15.285 1.00 97.75 178 TYR A O 1
ATOM 1407 N N . LEU A 1 179 ? 4.057 5.918 13.428 1.00 98.38 179 LEU A N 1
ATOM 1408 C CA . LEU A 1 179 ? 4.973 6.926 13.947 1.00 98.38 179 LEU A CA 1
ATOM 1409 C C . LEU A 1 179 ? 4.301 8.293 13.851 1.00 98.38 179 LEU A C 1
ATOM 1411 O O . LEU A 1 179 ? 4.020 8.775 12.755 1.00 98.38 179 LEU A O 1
ATOM 1415 N N . VAL A 1 180 ? 4.070 8.935 14.995 1.00 98.50 180 VAL A N 1
ATOM 1416 C CA . VAL A 1 180 ? 3.556 10.310 15.019 1.00 98.50 180 VAL A CA 1
ATOM 1417 C C . VAL A 1 180 ? 4.673 11.250 14.567 1.00 98.50 180 VAL A C 1
ATOM 1419 O O . VAL A 1 180 ? 5.713 11.351 15.222 1.00 98.50 180 VAL A O 1
ATOM 1422 N N . LEU A 1 181 ? 4.467 11.925 13.440 1.00 98.31 181 LEU A N 1
ATOM 1423 C CA . LEU A 1 181 ? 5.427 12.850 12.837 1.00 98.31 181 LEU A CA 1
ATOM 1424 C C . LEU A 1 181 ? 5.221 14.287 13.328 1.00 98.31 181 LEU A C 1
ATOM 1426 O O . LEU A 1 181 ? 6.196 14.996 13.570 1.00 98.31 181 LEU A O 1
ATOM 1430 N N . SER A 1 182 ? 3.968 14.718 13.492 1.00 97.88 182 SER A N 1
ATOM 1431 C CA . SER A 1 182 ? 3.611 16.042 14.014 1.00 97.88 182 SER A CA 1
ATOM 1432 C C . SER A 1 182 ? 2.233 16.031 14.692 1.00 97.88 182 SER A C 1
ATOM 1434 O O . SER A 1 182 ? 1.443 15.104 14.495 1.00 97.88 182 SER A O 1
ATOM 1436 N N . GLY A 1 183 ? 1.958 17.063 15.496 1.00 97.75 183 GLY A N 1
ATOM 1437 C CA . GLY A 1 183 ? 0.720 17.193 16.267 1.00 97.75 183 GLY A CA 1
ATOM 1438 C C . GLY A 1 183 ? 0.646 16.253 17.473 1.00 97.75 183 GLY A C 1
ATOM 1439 O O . GLY A 1 183 ? 1.589 15.512 17.771 1.00 97.75 183 GLY A O 1
ATOM 1440 N N . ARG A 1 184 ? -0.481 16.294 18.187 1.00 98.25 184 ARG A N 1
ATOM 1441 C CA . ARG A 1 184 ? -0.767 15.416 19.330 1.00 98.25 184 ARG A CA 1
ATOM 1442 C C . ARG A 1 184 ? -2.111 14.727 19.172 1.00 98.25 184 ARG A C 1
ATOM 1444 O O . ARG A 1 184 ? -3.076 15.314 18.688 1.00 98.25 184 ARG A O 1
ATOM 1451 N N . ALA A 1 185 ? -2.174 13.484 19.625 1.00 98.25 185 ALA A N 1
ATOM 1452 C CA . ALA A 1 185 ? -3.362 12.647 19.547 1.00 98.25 185 ALA A CA 1
ATOM 1453 C C . ALA A 1 185 ? -3.576 11.859 20.832 1.00 98.25 185 ALA A C 1
ATOM 1455 O O . ALA A 1 185 ? -2.662 11.669 21.633 1.00 98.25 185 ALA A O 1
ATOM 1456 N N . VAL A 1 186 ? -4.788 11.339 20.982 1.00 98.56 186 VAL A N 1
ATOM 1457 C CA . VAL A 1 186 ? -5.079 10.269 21.928 1.00 98.56 186 VAL A CA 1
ATOM 1458 C C . VAL A 1 186 ? -4.926 8.935 21.202 1.00 98.56 186 VAL A C 1
ATOM 1460 O O . VAL A 1 186 ? -5.651 8.639 20.252 1.00 98.56 186 VAL A O 1
ATOM 1463 N N . LEU A 1 187 ? -3.979 8.118 21.649 1.00 98.50 187 LEU A N 1
ATOM 1464 C CA . LEU A 1 187 ? -3.884 6.705 21.303 1.00 98.50 187 LEU A CA 1
ATOM 1465 C C . LEU A 1 187 ? -4.892 5.935 22.154 1.00 98.50 187 LEU A C 1
ATOM 1467 O O . LEU A 1 187 ? -4.720 5.850 23.370 1.00 98.50 187 LEU A O 1
ATOM 1471 N N . ARG A 1 188 ? -5.899 5.323 21.523 1.00 97.81 188 ARG A N 1
ATOM 1472 C CA . ARG A 1 188 ? -6.680 4.262 22.179 1.00 97.81 188 ARG A CA 1
ATOM 1473 C C . ARG A 1 188 ? -5.984 2.936 21.898 1.00 97.81 188 ARG A C 1
ATOM 1475 O O . ARG A 1 188 ? -5.718 2.628 20.737 1.00 97.81 188 ARG A O 1
ATOM 1482 N N . MET A 1 189 ? -5.675 2.169 22.941 1.00 95.81 189 MET A N 1
ATOM 1483 C CA . MET A 1 189 ? -5.042 0.850 22.850 1.00 95.81 189 MET A CA 1
ATOM 1484 C C . MET A 1 189 ? -5.669 -0.107 23.868 1.00 95.81 189 MET A C 1
ATOM 1486 O O . MET A 1 189 ? -5.542 0.076 25.080 1.00 95.81 189 MET A O 1
ATOM 1490 N N . GLY A 1 190 ? -6.373 -1.128 23.377 1.00 91.31 190 GLY A N 1
ATOM 1491 C CA . GLY A 1 190 ? -7.249 -1.955 24.207 1.00 91.31 190 GLY A CA 1
ATOM 1492 C C . GLY A 1 190 ? -8.266 -1.091 24.961 1.00 91.31 190 GLY A C 1
ATOM 1493 O O . GLY A 1 190 ? -9.023 -0.340 24.352 1.00 91.31 190 GLY A O 1
ATOM 1494 N N . SER A 1 191 ? -8.263 -1.172 26.293 1.00 92.00 191 SER A N 1
ATOM 1495 C CA . SER A 1 191 ? -9.107 -0.360 27.183 1.00 92.00 191 SER A CA 1
ATOM 1496 C C . SER A 1 191 ? -8.438 0.920 27.700 1.00 92.00 191 SER A C 1
ATOM 1498 O O . SER A 1 191 ? -8.963 1.547 28.619 1.00 92.00 191 SER A O 1
ATOM 1500 N N . HIS A 1 192 ? -7.258 1.276 27.189 1.00 96.50 192 HIS A N 1
ATOM 1501 C CA . HIS A 1 192 ? -6.466 2.400 27.682 1.00 96.50 192 HIS A CA 1
ATOM 1502 C C . HIS A 1 192 ? -6.407 3.541 26.673 1.00 96.50 192 HIS A C 1
ATOM 1504 O O . HIS A 1 192 ? -6.445 3.324 25.462 1.00 96.50 192 HIS A O 1
ATOM 1510 N N . GLU A 1 193 ? -6.254 4.752 27.200 1.00 98.06 193 GLU A N 1
ATOM 1511 C CA . GLU A 1 193 ? -6.052 5.970 26.426 1.00 98.06 193 GLU A CA 1
ATOM 1512 C C . GLU A 1 193 ? -4.773 6.663 26.892 1.00 98.06 193 GLU A C 1
ATOM 1514 O O . GLU A 1 193 ? -4.511 6.760 28.094 1.00 98.06 193 GLU A O 1
ATOM 1519 N N . LEU A 1 194 ? -3.962 7.111 25.938 1.00 97.81 194 LEU A N 1
ATOM 1520 C CA . LEU A 1 194 ? -2.672 7.754 26.178 1.00 97.81 194 LEU A CA 1
ATOM 1521 C C . LEU A 1 194 ? -2.548 8.970 25.259 1.00 97.81 194 LEU A C 1
ATOM 1523 O O . LEU A 1 194 ? -2.780 8.852 24.058 1.00 97.81 194 LEU A O 1
ATOM 1527 N N . GLU A 1 195 ? -2.149 10.124 25.790 1.00 98.38 195 GLU A N 1
ATOM 1528 C CA . GLU A 1 195 ? -1.718 11.237 24.938 1.00 98.38 195 GLU A CA 1
ATOM 1529 C C . GLU A 1 195 ? -0.354 10.897 24.327 1.00 98.38 195 GLU A C 1
ATOM 1531 O O . GLU A 1 195 ? 0.578 10.499 25.031 1.00 98.38 195 GLU A O 1
ATOM 1536 N N . VAL A 1 196 ? -0.244 11.044 23.010 1.00 98.50 196 VAL A N 1
ATOM 1537 C CA . VAL A 1 196 ? 0.980 10.810 22.244 1.00 98.50 196 VAL A CA 1
ATOM 1538 C C . VAL A 1 196 ? 1.280 12.009 21.355 1.00 98.50 196 VAL A C 1
ATOM 1540 O O . VAL A 1 196 ? 0.384 12.746 20.941 1.00 98.50 196 VAL A O 1
ATOM 1543 N N . GLY A 1 197 ? 2.559 12.198 21.052 1.00 98.38 197 GLY A N 1
ATOM 1544 C CA . GLY A 1 197 ? 3.044 13.310 20.241 1.00 98.38 197 GLY A CA 1
ATOM 1545 C C . GLY A 1 197 ? 4.219 12.913 19.350 1.00 98.38 197 GLY A C 1
ATOM 1546 O O . GLY A 1 197 ? 4.538 11.722 19.245 1.00 98.38 197 GLY A O 1
ATOM 1547 N N . PRO A 1 198 ? 4.884 13.893 18.717 1.00 98.50 198 PRO A N 1
ATOM 1548 C CA . PRO A 1 198 ? 5.903 13.636 17.708 1.00 98.50 198 PRO A CA 1
ATOM 1549 C C . PRO A 1 198 ? 7.043 12.760 18.238 1.00 98.50 198 PRO A C 1
ATOM 1551 O O . PRO A 1 198 ? 7.526 12.957 19.353 1.00 98.50 198 PRO A O 1
ATOM 1554 N N . GLY A 1 199 ? 7.470 11.784 17.436 1.00 98.25 199 GLY A N 1
ATOM 1555 C CA . GLY A 1 199 ? 8.502 10.808 17.803 1.00 98.25 199 GLY A CA 1
ATOM 1556 C C . GLY A 1 199 ? 7.981 9.567 18.534 1.00 98.25 199 GLY A C 1
ATOM 1557 O O . GLY A 1 199 ? 8.765 8.665 18.829 1.00 98.25 199 GLY A O 1
ATOM 1558 N N . THR A 1 200 ? 6.675 9.478 18.801 1.00 98.62 200 THR A N 1
ATOM 1559 C CA . THR A 1 200 ? 6.077 8.271 19.388 1.00 98.62 200 THR A CA 1
ATOM 1560 C C . THR A 1 200 ? 5.915 7.189 18.319 1.00 98.62 200 THR A C 1
ATOM 1562 O O . THR A 1 200 ? 5.127 7.361 17.389 1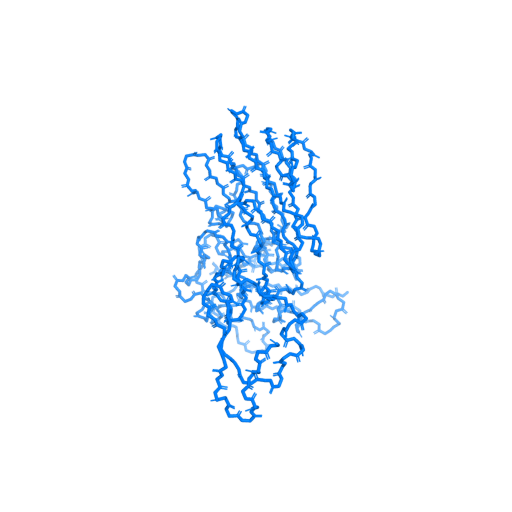.00 98.62 200 THR A O 1
ATOM 1565 N N . LEU A 1 201 ? 6.639 6.074 18.469 1.00 98.38 201 LEU A N 1
ATOM 1566 C CA . LEU A 1 201 ? 6.493 4.863 17.657 1.00 98.38 201 LEU A CA 1
ATOM 1567 C C . LEU A 1 201 ? 5.601 3.849 18.383 1.00 98.38 201 LEU A C 1
ATOM 1569 O O . LEU A 1 201 ? 5.864 3.484 19.529 1.00 98.38 201 LEU A O 1
ATOM 1573 N N . ILE A 1 202 ? 4.563 3.381 17.703 1.00 97.50 202 ILE A N 1
ATOM 1574 C CA . ILE A 1 202 ? 3.526 2.495 18.235 1.00 97.50 202 ILE A CA 1
ATOM 1575 C C . ILE A 1 202 ? 3.529 1.213 17.413 1.00 97.50 202 ILE A C 1
ATOM 1577 O O . ILE A 1 202 ? 3.515 1.273 16.187 1.00 97.50 202 ILE A O 1
ATOM 1581 N N . GLY A 1 203 ? 3.543 0.061 18.083 1.00 95.94 203 GLY A N 1
ATOM 1582 C CA . GLY A 1 203 ? 3.485 -1.249 17.437 1.00 95.94 203 GLY A CA 1
ATOM 1583 C C . GLY A 1 203 ? 2.119 -1.913 17.577 1.00 95.94 203 GLY A C 1
ATOM 1584 O O . GLY A 1 203 ? 1.499 -1.857 18.642 1.00 95.94 203 GLY A O 1
ATOM 1585 N N . LYS A 1 204 ? 1.692 -2.579 16.506 1.00 94.69 204 LYS A N 1
ATOM 1586 C CA . LYS A 1 204 ? 0.476 -3.390 16.403 1.00 94.69 204 LYS A CA 1
ATOM 1587 C C . LYS A 1 204 ? 0.854 -4.752 15.805 1.00 94.69 204 LYS A C 1
ATOM 1589 O O . LYS A 1 204 ? 0.571 -5.016 14.637 1.00 94.69 204 LYS A O 1
ATOM 1594 N N . PRO A 1 205 ? 1.590 -5.589 16.557 1.00 92.88 205 PRO A N 1
ATOM 1595 C CA . PRO A 1 205 ? 2.032 -6.872 16.038 1.00 92.88 205 PRO A CA 1
ATOM 1596 C C . PRO A 1 205 ? 0.842 -7.809 15.833 1.00 92.88 205 PRO A C 1
ATOM 1598 O O . PRO A 1 205 ? -0.119 -7.799 16.603 1.00 92.88 205 PRO A O 1
ATOM 1601 N N . THR A 1 206 ? 0.967 -8.679 14.845 1.00 90.88 206 THR A N 1
ATOM 1602 C CA . THR A 1 206 ? 0.095 -9.823 14.621 1.00 90.88 206 THR A CA 1
ATOM 1603 C C . THR A 1 206 ? 0.159 -10.782 15.809 1.00 90.88 206 THR A C 1
ATOM 1605 O O . THR A 1 206 ? 1.228 -11.050 16.364 1.00 90.88 206 THR A O 1
ATOM 1608 N N . GLY A 1 207 ? -0.983 -11.370 16.168 1.00 82.19 207 GLY A N 1
ATOM 1609 C CA . GLY A 1 207 ? -1.086 -12.424 17.180 1.00 82.19 207 GLY A CA 1
ATOM 1610 C C . GLY A 1 207 ? -1.913 -11.986 18.385 1.00 82.19 207 GLY A C 1
ATOM 1611 O O . GLY A 1 207 ? -2.963 -12.585 18.620 1.00 82.19 207 GLY A O 1
ATOM 1612 N N . PRO A 1 208 ? -1.493 -10.954 19.140 1.00 85.69 208 PRO A N 1
ATOM 1613 C CA . PRO A 1 208 ? -2.370 -10.287 20.090 1.00 85.69 208 PRO A CA 1
ATOM 1614 C C . PRO A 1 208 ? -3.509 -9.591 19.338 1.00 85.69 208 PRO A C 1
ATOM 1616 O O . PRO A 1 208 ? -3.268 -8.817 18.418 1.00 85.69 208 PRO A O 1
ATOM 1619 N N . ASP A 1 209 ? -4.751 -9.783 19.768 1.00 85.81 209 ASP A N 1
ATOM 1620 C CA . ASP A 1 209 ? -5.912 -9.047 19.255 1.00 85.81 209 ASP A CA 1
ATOM 1621 C C . ASP A 1 209 ? -5.997 -7.614 19.819 1.00 85.81 209 ASP A C 1
ATOM 1623 O O . ASP A 1 209 ? -7.052 -6.980 19.754 1.00 85.81 209 ASP A O 1
ATOM 1627 N N . LEU A 1 210 ? -4.882 -7.080 20.338 1.00 93.50 210 LEU A N 1
ATOM 1628 C CA . LEU A 1 210 ? -4.787 -5.766 20.962 1.00 93.50 210 LEU A CA 1
ATOM 1629 C C . LEU A 1 210 ? -5.058 -4.665 19.937 1.00 93.50 210 LEU A C 1
ATOM 1631 O O . LEU A 1 210 ? -4.223 -4.327 19.101 1.00 93.50 210 LEU A O 1
ATOM 1635 N N . THR A 1 211 ? -6.245 -4.084 20.029 1.00 96.12 211 THR A N 1
ATOM 1636 C CA . THR A 1 211 ? -6.709 -3.070 19.090 1.00 96.12 211 THR A CA 1
ATOM 1637 C C . THR A 1 211 ? -6.086 -1.719 19.377 1.00 96.12 211 THR A C 1
ATOM 1639 O O . THR A 1 211 ? -5.991 -1.335 20.546 1.00 96.12 211 THR A O 1
ATOM 1642 N N . SER A 1 212 ? -5.760 -0.948 18.343 1.00 96.12 212 SER A N 1
ATOM 1643 C CA . SER A 1 212 ? -5.360 0.447 18.527 1.00 96.12 212 SER A CA 1
ATOM 1644 C C . SER A 1 212 ? -5.678 1.347 17.335 1.00 96.12 212 SER A C 1
ATOM 1646 O O . SER A 1 212 ? -5.856 0.880 16.209 1.00 96.12 212 SER A O 1
ATOM 1648 N N . HIS A 1 213 ? -5.774 2.648 17.605 1.00 96.62 213 HIS A N 1
ATOM 1649 C CA . HIS A 1 213 ? -5.809 3.720 16.607 1.00 96.62 213 HIS A CA 1
ATOM 1650 C C . HIS A 1 213 ? -5.445 5.064 17.255 1.00 96.62 213 HIS A C 1
ATOM 1652 O O . HIS A 1 213 ? -5.478 5.206 18.481 1.00 96.62 213 HIS A O 1
ATOM 1658 N N . LEU A 1 214 ? -5.125 6.058 16.432 1.00 98.00 214 LEU A N 1
ATOM 1659 C CA . LEU A 1 214 ? -4.892 7.435 16.871 1.00 98.00 214 LEU A CA 1
ATOM 1660 C C . LEU A 1 214 ? -6.108 8.309 16.568 1.00 98.00 214 LEU A C 1
ATOM 1662 O O . LEU A 1 214 ? -6.600 8.301 15.436 1.00 98.00 214 LEU A O 1
ATOM 1666 N N . VAL A 1 215 ? -6.544 9.082 17.564 1.00 98.06 215 VAL A N 1
ATOM 1667 C CA . VAL A 1 215 ? -7.648 10.046 17.479 1.00 98.06 215 VAL A CA 1
ATOM 1668 C C . VAL A 1 215 ? -7.102 11.460 17.678 1.00 98.06 215 VAL A C 1
ATOM 1670 O O . VAL A 1 215 ? -6.516 11.769 18.717 1.00 98.06 215 VAL A O 1
ATOM 1673 N N . ALA A 1 216 ? -7.327 12.346 16.712 1.00 97.69 216 ALA A N 1
ATOM 1674 C CA . ALA A 1 216 ? -6.919 13.751 16.752 1.00 97.69 216 ALA A CA 1
ATOM 1675 C C . ALA A 1 216 ? -7.898 14.603 17.593 1.00 97.69 216 ALA A C 1
ATOM 1677 O O . ALA A 1 216 ? -8.455 15.599 17.137 1.00 97.69 216 ALA A O 1
ATOM 1678 N N . SER A 1 217 ? -8.179 14.194 18.833 1.00 96.56 217 SER A N 1
ATOM 1679 C CA . SER A 1 217 ? -9.194 14.819 19.701 1.00 96.56 217 SER A CA 1
ATOM 1680 C C . SER A 1 217 ? -8.697 16.034 20.497 1.00 96.56 217 SER A C 1
ATOM 1682 O O . SER A 1 217 ? -9.478 16.646 21.222 1.00 96.56 217 SER A O 1
ATOM 1684 N N . LEU A 1 218 ? -7.427 16.424 20.352 1.00 96.88 218 LEU A N 1
ATOM 1685 C CA . LEU A 1 218 ? -6.791 17.500 21.129 1.00 96.88 218 LEU A CA 1
ATOM 1686 C C . LEU A 1 218 ? -6.866 18.885 20.459 1.00 96.88 218 LEU A C 1
ATOM 1688 O O . LEU A 1 218 ? -6.170 19.813 20.864 1.00 96.88 218 LEU A O 1
ATOM 1692 N N . GLY A 1 219 ? -7.730 19.040 19.451 1.00 95.88 219 GLY A N 1
ATOM 1693 C CA . GLY A 1 219 ? -7.983 20.320 18.779 1.00 95.88 219 GLY A CA 1
ATOM 1694 C C . GLY A 1 219 ? -6.951 20.713 17.716 1.00 95.88 219 GLY A C 1
ATOM 1695 O O . GLY A 1 219 ? -7.028 21.819 17.188 1.00 95.88 219 GLY A O 1
ATOM 1696 N N . GLU A 1 220 ? -6.018 19.823 17.377 1.00 96.31 220 GLU A N 1
ATOM 1697 C CA . GLU A 1 220 ? -5.008 20.009 16.330 1.00 96.31 220 GLU A CA 1
ATOM 1698 C C . GLU A 1 220 ? -4.981 18.811 15.369 1.00 96.31 220 GLU A C 1
ATOM 1700 O O . GLU A 1 220 ? -5.391 17.708 15.737 1.00 96.31 220 GLU A O 1
ATOM 1705 N N . SER A 1 221 ? -4.544 19.037 14.125 1.00 97.12 221 SER A N 1
ATOM 1706 C CA . SER A 1 221 ? -4.284 17.944 13.184 1.00 97.12 221 SER A CA 1
ATOM 1707 C C . SER A 1 221 ? -3.060 17.150 13.627 1.00 97.12 221 SER A C 1
ATOM 1709 O O . SER A 1 221 ? -2.133 17.706 14.219 1.00 97.12 221 SER A O 1
ATOM 1711 N N . ILE A 1 222 ? -3.014 15.875 13.256 1.00 97.94 222 ILE A N 1
ATOM 1712 C CA . ILE A 1 222 ? -1.808 15.053 13.381 1.00 97.94 222 ILE A CA 1
ATOM 1713 C C . ILE A 1 222 ? -1.310 14.616 12.015 1.00 97.94 222 ILE A C 1
ATOM 1715 O O . ILE A 1 222 ? -2.096 14.432 11.087 1.00 97.94 222 ILE A O 1
ATOM 1719 N N . MET A 1 223 ? -0.004 14.405 11.923 1.00 97.81 223 MET A N 1
ATOM 1720 C CA . MET A 1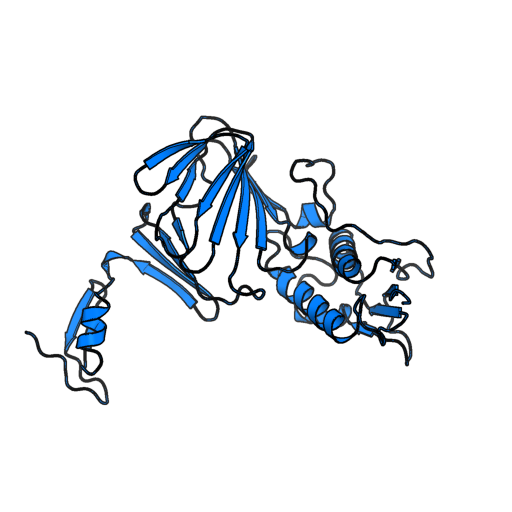 223 ? 0.634 13.758 10.785 1.00 97.81 223 MET A CA 1
ATOM 1721 C C . MET A 1 223 ? 1.237 12.442 11.255 1.00 97.81 223 MET A C 1
ATOM 1723 O O . MET A 1 223 ? 2.007 12.423 12.220 1.00 97.81 223 MET A O 1
ATOM 1727 N N . VAL A 1 224 ? 0.893 11.343 10.593 1.00 98.00 224 VAL A N 1
ATOM 1728 C CA . VAL A 1 224 ? 1.280 9.990 11.005 1.00 98.00 224 VAL A CA 1
ATOM 1729 C C . VAL A 1 224 ? 1.907 9.265 9.824 1.00 98.00 224 VAL A C 1
ATOM 1731 O O . VAL A 1 224 ? 1.371 9.300 8.722 1.00 98.00 224 VAL A O 1
ATOM 1734 N N . LEU A 1 225 ? 3.044 8.609 10.051 1.00 97.44 225 LEU A N 1
ATOM 1735 C CA . LEU A 1 225 ? 3.551 7.570 9.160 1.00 97.44 225 LEU A CA 1
ATOM 1736 C C . LEU A 1 225 ? 2.935 6.239 9.595 1.00 97.44 225 LEU A C 1
ATOM 1738 O O . LEU A 1 225 ? 3.275 5.720 10.660 1.00 97.44 225 LEU A O 1
ATOM 1742 N N . ASP A 1 226 ? 2.035 5.721 8.770 1.00 96.81 226 ASP A N 1
ATOM 1743 C CA . ASP A 1 226 ? 1.429 4.400 8.900 1.00 96.81 226 ASP A CA 1
ATOM 1744 C C . ASP A 1 226 ? 2.203 3.391 8.045 1.00 96.81 226 ASP A C 1
ATOM 1746 O O . ASP A 1 226 ? 2.483 3.631 6.863 1.00 96.81 226 ASP A O 1
ATOM 1750 N N . MET A 1 227 ? 2.592 2.281 8.667 1.00 95.75 227 MET A N 1
ATOM 1751 C CA . MET A 1 227 ? 3.407 1.226 8.088 1.00 95.75 227 MET A CA 1
ATOM 1752 C C . MET A 1 227 ? 2.774 -0.134 8.361 1.00 95.75 227 MET A C 1
ATOM 1754 O O . MET A 1 227 ? 2.784 -0.608 9.492 1.00 95.75 227 MET A O 1
ATOM 1758 N N . GLU A 1 228 ? 2.335 -0.817 7.312 1.00 94.88 228 GLU A N 1
ATOM 1759 C CA . GLU A 1 228 ? 1.886 -2.206 7.379 1.00 94.88 228 GLU A CA 1
ATOM 1760 C C . GLU A 1 228 ? 2.981 -3.135 6.832 1.00 94.88 228 GLU A C 1
ATOM 1762 O O . GLU A 1 228 ? 3.551 -2.878 5.767 1.00 94.88 228 GLU A O 1
ATOM 1767 N N . ILE A 1 229 ? 3.253 -4.247 7.509 1.00 94.75 229 ILE A N 1
ATOM 1768 C CA . ILE A 1 229 ? 4.164 -5.304 7.068 1.00 94.75 229 ILE A CA 1
ATOM 1769 C C . ILE A 1 229 ? 3.352 -6.561 6.777 1.00 94.75 229 ILE A C 1
ATOM 1771 O O . ILE A 1 229 ? 2.803 -7.213 7.664 1.00 94.75 229 ILE A O 1
ATOM 1775 N N . TRP A 1 230 ? 3.305 -6.910 5.499 1.00 93.38 230 TRP A N 1
ATOM 1776 C CA . TRP A 1 230 ? 2.522 -8.023 4.997 1.00 93.38 230 TRP A CA 1
ATOM 1777 C C . TRP A 1 230 ? 3.328 -9.330 4.978 1.00 93.38 230 TRP A C 1
ATOM 1779 O O . TRP A 1 230 ? 4.544 -9.323 4.746 1.00 93.38 230 TRP A O 1
ATOM 1789 N N . PRO A 1 231 ? 2.671 -10.483 5.178 1.00 92.62 231 PRO A N 1
ATOM 1790 C CA . PRO A 1 231 ? 3.342 -11.783 5.213 1.00 92.62 231 PRO A CA 1
ATOM 1791 C C . PRO A 1 231 ? 3.862 -12.204 3.829 1.00 92.62 231 PRO A C 1
ATOM 1793 O O . PRO A 1 231 ? 4.915 -12.841 3.717 1.00 92.62 231 PRO A O 1
ATOM 1796 N N . ASP A 1 232 ? 3.168 -11.799 2.765 1.00 88.69 232 ASP A N 1
ATOM 1797 C CA . ASP A 1 232 ? 3.548 -12.034 1.376 1.00 88.69 232 ASP A CA 1
ATOM 1798 C C . ASP A 1 232 ? 3.764 -10.720 0.623 1.00 88.69 232 ASP A C 1
ATOM 1800 O O . ASP A 1 232 ? 3.234 -9.667 0.981 1.00 88.69 232 ASP A O 1
ATOM 1804 N N . ARG A 1 233 ? 4.582 -10.776 -0.433 1.00 81.69 233 ARG A N 1
ATOM 1805 C CA . ARG A 1 233 ? 4.850 -9.591 -1.255 1.00 81.69 233 ARG A CA 1
ATOM 1806 C C . ARG A 1 233 ? 3.661 -9.241 -2.108 1.00 81.69 233 ARG A C 1
ATOM 1808 O O . ARG A 1 233 ? 3.590 -8.099 -2.534 1.00 81.69 233 ARG A O 1
ATOM 1815 N N . GLU A 1 234 ? 2.799 -10.211 -2.385 1.00 79.62 234 GLU A N 1
ATOM 1816 C CA . GLU A 1 234 ? 1.705 -10.156 -3.331 1.00 79.62 234 GLU A CA 1
ATOM 1817 C C . GLU A 1 234 ? 0.441 -9.495 -2.763 1.00 79.62 234 GLU A C 1
ATOM 1819 O O . GLU A 1 234 ? -0.461 -9.144 -3.529 1.00 79.62 234 GLU A O 1
ATOM 1824 N N . LEU A 1 235 ? 0.420 -9.211 -1.456 1.00 82.81 235 LEU A N 1
ATOM 1825 C CA . LEU A 1 235 ? -0.749 -8.715 -0.719 1.00 82.81 235 LEU A CA 1
ATOM 1826 C C . LEU A 1 235 ? -1.970 -9.632 -0.931 1.00 82.81 235 LEU A C 1
ATOM 1828 O O . LEU A 1 235 ? -3.113 -9.174 -0.993 1.00 82.81 235 LEU A O 1
ATOM 1832 N N . ARG A 1 236 ? -1.713 -10.934 -1.105 1.00 84.44 236 ARG A N 1
ATOM 1833 C CA . ARG A 1 236 ? -2.723 -11.971 -1.359 1.00 84.44 236 ARG A CA 1
ATOM 1834 C C . ARG A 1 236 ? -3.173 -12.667 -0.088 1.00 84.44 236 ARG A C 1
ATOM 1836 O O . ARG A 1 236 ? -4.227 -13.312 -0.092 1.00 84.44 236 ARG A O 1
ATOM 1843 N N . SER A 1 237 ? -2.396 -12.554 0.987 1.00 91.06 237 SER A N 1
ATOM 1844 C CA . SER A 1 237 ? -2.728 -13.210 2.243 1.00 91.06 237 SER A CA 1
ATOM 1845 C C . SER A 1 237 ? -4.090 -12.790 2.761 1.00 91.06 237 SER A C 1
ATOM 1847 O O . SER A 1 237 ? -4.549 -11.656 2.608 1.00 91.06 237 SER A O 1
ATOM 1849 N N . LYS A 1 238 ? -4.749 -13.771 3.370 1.00 95.19 238 LYS A N 1
ATOM 1850 C CA . LYS A 1 238 ? -6.011 -13.565 4.057 1.00 95.19 238 LYS A CA 1
ATOM 1851 C C . LYS A 1 238 ? -5.738 -12.895 5.387 1.00 95.19 238 LYS A C 1
ATOM 1853 O O . LYS A 1 238 ? -4.780 -13.241 6.072 1.00 95.19 238 LYS A O 1
ATOM 1858 N N . ASP A 1 239 ? -6.617 -11.978 5.740 1.00 95.50 239 ASP A N 1
ATOM 1859 C CA . ASP A 1 239 ? -6.559 -11.260 6.994 1.00 95.50 239 ASP A CA 1
ATOM 1860 C C . ASP A 1 239 ? -7.975 -11.091 7.545 1.00 95.50 239 ASP A C 1
ATOM 1862 O O . ASP A 1 239 ? -8.935 -10.835 6.809 1.00 95.50 239 ASP A O 1
ATOM 1866 N N . ILE A 1 240 ? -8.084 -11.293 8.847 1.00 95.56 240 ILE A N 1
ATOM 1867 C CA . ILE A 1 240 ? -9.262 -11.098 9.670 1.00 95.56 240 ILE A CA 1
ATOM 1868 C C . ILE A 1 240 ? -8.974 -9.876 10.534 1.00 95.56 240 ILE A C 1
ATOM 1870 O O . ILE A 1 240 ? -8.012 -9.869 11.300 1.00 95.56 240 ILE A O 1
ATOM 1874 N N . ILE A 1 241 ? -9.799 -8.845 10.405 1.00 96.38 241 ILE A N 1
ATOM 1875 C CA . ILE A 1 241 ? -9.627 -7.592 11.138 1.00 96.38 241 ILE A CA 1
ATOM 1876 C C . ILE A 1 241 ? -10.747 -7.472 12.152 1.00 96.38 241 ILE A C 1
ATOM 1878 O O . ILE A 1 241 ? -11.922 -7.558 11.789 1.00 96.38 241 ILE A O 1
ATOM 1882 N N . TYR A 1 242 ? -10.385 -7.271 13.413 1.00 95.88 242 TYR A N 1
ATOM 1883 C CA . TYR A 1 242 ? -11.337 -7.103 14.501 1.00 95.88 242 TYR A CA 1
ATOM 1884 C C . TYR A 1 242 ? -11.617 -5.623 14.761 1.00 95.88 242 TYR A C 1
ATOM 1886 O O . TYR A 1 242 ? -10.690 -4.868 15.035 1.00 95.88 242 TYR A O 1
ATOM 1894 N N . TYR A 1 243 ? -12.893 -5.227 14.722 1.00 96.81 243 TYR A N 1
ATOM 1895 C CA . TYR A 1 243 ? -13.382 -3.890 15.065 1.00 96.81 243 TYR A CA 1
ATOM 1896 C C . TYR A 1 243 ? -14.266 -3.934 16.331 1.00 96.81 243 TYR A C 1
ATOM 1898 O O . TYR A 1 243 ? -15.472 -4.188 16.228 1.00 96.81 243 TYR A O 1
ATOM 1906 N N . PRO A 1 244 ? -13.722 -3.684 17.539 1.00 95.38 244 PRO A N 1
ATOM 1907 C CA . PRO A 1 244 ? -14.458 -3.784 18.806 1.00 95.38 244 PRO A CA 1
ATOM 1908 C C . PRO A 1 244 ? -15.636 -2.819 18.909 1.00 95.38 244 PRO A C 1
ATOM 1910 O O . PRO A 1 244 ? -16.718 -3.224 19.334 1.00 95.38 244 PRO A O 1
ATOM 1913 N N . ASP A 1 245 ? -15.455 -1.564 18.488 1.00 95.81 245 ASP A N 1
ATOM 1914 C CA . ASP A 1 245 ? -16.492 -0.533 18.614 1.00 95.81 245 ASP A CA 1
ATOM 1915 C C . ASP A 1 245 ? -17.725 -0.868 17.751 1.00 95.81 245 ASP A C 1
ATOM 1917 O O . ASP A 1 245 ? -18.858 -0.591 18.143 1.00 95.81 245 ASP A O 1
ATOM 1921 N N . GLN A 1 246 ? -17.520 -1.510 16.595 1.00 96.69 246 GLN A N 1
ATOM 1922 C CA . GLN A 1 246 ? -18.593 -1.943 15.690 1.00 96.69 246 GLN A CA 1
ATOM 1923 C C . GLN A 1 246 ? -19.078 -3.369 15.972 1.00 96.69 246 GLN A C 1
ATOM 1925 O O . GLN A 1 246 ? -20.139 -3.756 15.492 1.00 96.69 246 GLN A O 1
ATOM 1930 N N . ARG A 1 247 ? -18.341 -4.139 16.782 1.00 95.75 247 ARG A N 1
ATOM 1931 C CA . ARG A 1 247 ? -18.588 -5.564 17.056 1.00 95.75 247 ARG A CA 1
ATOM 1932 C C . ARG A 1 247 ? -18.549 -6.424 15.790 1.00 95.75 247 ARG A C 1
ATOM 1934 O O . ARG A 1 247 ? -19.328 -7.370 15.655 1.00 95.75 247 ARG A O 1
ATOM 1941 N N . GLU A 1 248 ? -17.626 -6.114 14.887 1.00 96.31 248 GLU A N 1
ATOM 1942 C CA . GLU A 1 248 ? -17.501 -6.757 13.577 1.00 96.31 248 GLU A CA 1
ATOM 1943 C C . GLU A 1 248 ? -16.116 -7.380 13.367 1.00 96.31 248 GLU A C 1
ATOM 1945 O O . GLU A 1 248 ? -15.098 -6.859 13.826 1.00 96.31 248 GLU A O 1
ATOM 1950 N N . LEU A 1 249 ? -16.090 -8.484 12.622 1.00 96.31 249 LEU A N 1
ATOM 1951 C CA . LEU A 1 249 ? -14.906 -9.015 11.956 1.00 96.31 249 LEU A CA 1
ATOM 1952 C C . LEU A 1 249 ? -15.004 -8.728 10.461 1.00 96.31 249 LEU A C 1
ATOM 1954 O O . LEU A 1 249 ? -16.023 -9.044 9.844 1.00 96.31 249 LEU A O 1
ATOM 1958 N N . LEU A 1 250 ? -13.938 -8.205 9.865 1.00 96.88 250 LEU A N 1
ATOM 1959 C CA . LEU A 1 250 ? -13.777 -8.109 8.416 1.00 96.88 250 LEU A CA 1
ATOM 1960 C C . LEU A 1 250 ? -12.875 -9.237 7.924 1.00 96.88 250 LEU A C 1
ATOM 1962 O O . LEU A 1 250 ? -11.754 -9.388 8.393 1.00 96.88 250 LEU A O 1
ATOM 1966 N N . TRP A 1 251 ? -13.343 -9.969 6.923 1.00 96.25 251 TRP A N 1
ATOM 1967 C CA . TRP A 1 251 ? -12.606 -11.003 6.212 1.00 96.25 251 TRP A CA 1
ATOM 1968 C C . TRP A 1 251 ? -12.160 -10.442 4.863 1.00 96.25 251 TRP A C 1
ATOM 1970 O O . TRP A 1 251 ? -12.993 -10.158 3.992 1.00 96.25 251 TRP A O 1
ATOM 1980 N N . ARG A 1 252 ? -10.848 -10.285 4.674 1.00 93.44 252 ARG A N 1
ATOM 1981 C CA . ARG A 1 252 ? -10.257 -9.808 3.415 1.00 93.44 252 ARG A CA 1
ATOM 1982 C C . ARG A 1 252 ? -9.190 -10.768 2.889 1.00 93.44 252 ARG A C 1
ATOM 1984 O O . ARG A 1 252 ? -8.583 -11.511 3.652 1.00 93.44 252 ARG A O 1
ATOM 1991 N N . GLY A 1 253 ? -8.960 -10.741 1.579 1.00 91.69 253 GLY A N 1
ATOM 1992 C CA . GLY A 1 253 ? -7.933 -11.530 0.887 1.00 91.69 253 GLY A CA 1
ATOM 1993 C C . GLY A 1 253 ? -8.488 -12.202 -0.367 1.00 91.69 253 GLY A C 1
ATOM 1994 O O . GLY A 1 253 ? -9.629 -11.954 -0.761 1.00 91.69 253 GLY A O 1
ATOM 1995 N N . GLU A 1 254 ? -7.704 -13.063 -1.016 1.00 90.88 254 GLU A N 1
ATOM 1996 C CA . GLU A 1 254 ? -8.146 -13.749 -2.239 1.00 90.88 254 GLU A CA 1
ATOM 1997 C C . GLU A 1 254 ? -9.438 -14.547 -2.017 1.00 90.88 254 GLU A C 1
ATOM 1999 O O . GLU A 1 254 ? -9.507 -15.418 -1.149 1.00 90.88 254 GLU A O 1
ATOM 2004 N N . GLY A 1 255 ? -10.486 -14.223 -2.777 1.00 91.81 255 GLY A N 1
ATOM 2005 C CA . GLY A 1 255 ? -11.816 -14.828 -2.649 1.00 91.81 255 GLY A CA 1
ATOM 2006 C C . GLY A 1 255 ? -12.567 -14.507 -1.348 1.00 91.81 255 GLY A C 1
ATOM 2007 O O . GLY A 1 255 ? -13.679 -14.995 -1.174 1.00 91.81 255 GLY A O 1
ATOM 2008 N N . TRP A 1 256 ? -11.994 -13.725 -0.424 1.00 93.75 256 TRP A N 1
ATOM 2009 C CA . TRP A 1 256 ? -12.604 -13.365 0.862 1.00 93.75 256 TRP A CA 1
ATOM 2010 C C . TRP A 1 256 ? -12.899 -11.868 0.892 1.00 93.75 256 TRP A C 1
ATOM 2012 O O . TRP A 1 256 ? -11.985 -11.042 0.871 1.00 93.7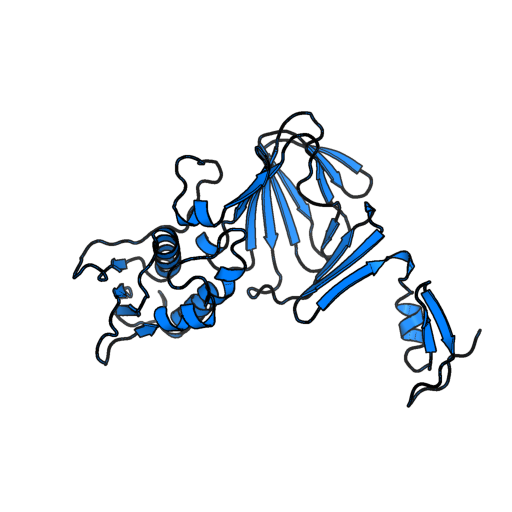5 256 TRP A O 1
ATOM 2022 N N . ARG A 1 257 ? -14.188 -11.522 0.904 1.00 93.00 257 ARG A N 1
ATOM 2023 C CA . ARG A 1 257 ? -14.695 -10.144 0.942 1.00 93.00 257 ARG A CA 1
ATOM 2024 C C . ARG A 1 257 ? -16.027 -10.121 1.693 1.00 93.00 257 ARG A C 1
ATOM 2026 O O . ARG A 1 257 ? -17.085 -10.153 1.073 1.00 93.00 257 ARG A O 1
ATOM 2033 N N . GLY A 1 258 ? -15.983 -10.118 3.020 1.00 95.50 258 GLY A N 1
ATOM 2034 C CA . GLY A 1 258 ? -17.200 -10.140 3.834 1.00 95.50 258 GLY A CA 1
ATOM 2035 C C . GLY A 1 258 ? -16.972 -9.663 5.258 1.00 95.50 258 GLY A C 1
ATOM 2036 O O . GLY A 1 258 ? -15.834 -9.574 5.708 1.00 95.50 258 GLY A O 1
ATOM 2037 N N . ALA A 1 259 ? -18.055 -9.368 5.969 1.00 95.44 259 ALA A N 1
ATOM 2038 C CA . ALA A 1 259 ? -18.022 -8.992 7.375 1.00 95.44 259 ALA A CA 1
ATOM 2039 C C . ALA A 1 259 ? -19.003 -9.850 8.183 1.00 95.44 259 ALA A C 1
ATOM 2041 O O . ALA A 1 259 ? -20.000 -10.330 7.641 1.00 95.44 259 ALA A O 1
ATOM 2042 N N . GLN A 1 260 ? -18.709 -10.056 9.465 1.00 92.69 260 GLN A N 1
ATOM 2043 C CA . GLN A 1 260 ? -19.530 -10.848 10.381 1.00 92.69 260 GLN A CA 1
ATOM 2044 C C . GLN A 1 260 ? -19.623 -10.169 11.751 1.00 92.69 260 GLN A C 1
ATOM 2046 O O . GLN A 1 260 ? -18.629 -9.653 12.256 1.00 92.69 260 GLN A O 1
ATOM 2051 N N . VAL A 1 261 ? -20.796 -10.225 12.386 1.00 92.94 261 VAL A N 1
ATOM 2052 C CA . VAL A 1 261 ? -20.991 -9.739 13.761 1.00 92.94 261 VAL A CA 1
ATOM 2053 C C . VAL A 1 261 ? -20.405 -10.732 14.765 1.00 92.94 261 VAL A C 1
ATOM 2055 O O . VAL A 1 261 ? -20.686 -11.930 14.715 1.00 92.94 261 VAL A O 1
ATOM 2058 N N . ILE A 1 262 ? -19.638 -10.237 15.730 1.00 91.31 262 ILE A N 1
ATOM 2059 C CA . ILE A 1 262 ? -18.854 -11.056 16.670 1.00 91.31 262 ILE A CA 1
ATOM 2060 C C . ILE A 1 262 ? -19.716 -11.898 17.603 1.00 91.31 262 ILE A C 1
ATOM 2062 O O . ILE A 1 262 ? -19.325 -13.000 17.974 1.00 91.31 262 ILE A O 1
ATOM 2066 N N . SER A 1 263 ? -20.911 -11.428 17.960 1.00 89.44 263 SER A N 1
ATOM 2067 C CA . SER A 1 263 ? -21.822 -12.192 18.819 1.00 89.44 263 SER A CA 1
ATOM 2068 C C . SER A 1 263 ? -22.311 -13.496 18.182 1.00 89.44 263 SER A C 1
ATOM 2070 O O . SER A 1 263 ? -22.809 -14.353 18.902 1.00 89.44 263 SER A O 1
ATOM 2072 N N . SER A 1 264 ? -22.163 -13.663 16.862 1.00 88.44 264 SER A N 1
ATOM 2073 C CA . SER A 1 264 ? -22.493 -14.913 16.158 1.00 88.44 264 SER A CA 1
ATOM 2074 C C . SER A 1 264 ? -21.382 -15.972 16.227 1.00 88.44 264 SER A C 1
ATOM 2076 O O . SER A 1 264 ? -21.574 -17.105 15.778 1.00 88.44 264 SER A O 1
ATOM 2078 N N . LEU A 1 265 ? -20.206 -15.629 16.769 1.00 87.81 265 LEU A N 1
ATOM 2079 C CA . LEU A 1 265 ? -19.076 -16.549 16.845 1.00 87.81 265 LEU A CA 1
ATOM 2080 C C . LEU A 1 265 ? -19.347 -17.674 17.848 1.00 87.81 265 LEU A C 1
ATOM 2082 O O . LEU A 1 265 ? -19.629 -17.451 19.023 1.00 87.81 265 LEU A O 1
ATOM 2086 N N . GLY A 1 266 ? -19.210 -18.909 17.367 1.00 86.62 266 GLY A N 1
ATOM 2087 C CA . GLY A 1 266 ? -19.231 -20.108 18.194 1.00 86.62 266 GLY A CA 1
ATOM 2088 C C . GLY A 1 266 ? -17.840 -20.497 18.692 1.00 86.62 266 GLY A C 1
ATOM 2089 O O . GLY A 1 266 ? -16.812 -20.060 18.176 1.00 86.62 266 GLY A O 1
ATOM 2090 N N . SER A 1 267 ? -17.802 -21.394 19.676 1.00 89.06 267 SER A N 1
ATOM 2091 C CA . SER A 1 267 ? -16.546 -21.984 20.137 1.00 89.06 267 SER A CA 1
ATOM 2092 C C . SER A 1 267 ? -15.927 -22.874 19.057 1.00 89.06 267 SER A C 1
ATOM 2094 O O . SER A 1 267 ? -16.575 -23.793 18.551 1.00 89.06 267 SER A O 1
ATOM 2096 N N . ALA A 1 268 ? -14.636 -22.678 18.772 1.00 92.38 268 ALA A N 1
ATOM 2097 C CA . ALA A 1 268 ? -13.875 -23.584 17.911 1.00 92.38 268 ALA A CA 1
ATOM 2098 C C . ALA A 1 268 ? -13.850 -25.025 18.459 1.00 92.38 268 ALA A C 1
ATOM 2100 O O . ALA A 1 268 ? -13.730 -25.975 17.689 1.00 92.38 268 ALA A O 1
ATOM 2101 N N . TRP A 1 269 ? -13.984 -25.203 19.779 1.00 94.31 269 TRP A N 1
ATOM 2102 C CA . TRP A 1 269 ? -14.109 -26.523 20.400 1.00 94.31 269 TRP A CA 1
ATOM 2103 C C . TRP A 1 269 ? -15.464 -27.177 20.134 1.00 94.31 269 TRP A C 1
ATOM 2105 O O . TRP A 1 269 ? -15.490 -28.370 19.854 1.00 94.31 269 TRP A O 1
ATOM 2115 N N . ASP A 1 270 ? -16.562 -26.412 20.169 1.00 91.25 270 ASP A N 1
ATOM 2116 C CA . ASP A 1 270 ? -17.893 -26.925 19.807 1.00 91.25 270 ASP A CA 1
ATOM 2117 C C . ASP A 1 270 ? -17.903 -27.400 18.351 1.00 91.25 270 ASP A C 1
ATOM 2119 O O . ASP A 1 270 ? -18.318 -28.520 18.066 1.00 91.25 270 ASP A O 1
ATOM 2123 N N . LEU A 1 271 ? -17.345 -26.587 17.446 1.00 91.94 271 LEU A N 1
ATOM 2124 C CA . LEU A 1 271 ? -17.203 -26.943 16.035 1.00 91.94 271 LEU A CA 1
ATOM 2125 C C . LEU A 1 271 ? -16.402 -28.240 15.850 1.00 91.94 271 LEU A C 1
ATOM 2127 O O . LEU A 1 271 ? -16.835 -29.117 15.114 1.00 91.94 271 LEU A O 1
ATOM 2131 N N . LYS A 1 272 ? -15.249 -28.369 16.520 1.00 94.31 272 LYS A N 1
ATOM 2132 C CA . LYS A 1 272 ? -14.392 -29.563 16.423 1.00 94.31 272 LYS A CA 1
ATOM 2133 C C . LYS A 1 272 ? -15.044 -30.807 17.017 1.00 94.31 272 LYS A C 1
ATOM 2135 O O . LYS A 1 272 ? -14.908 -31.883 16.451 1.00 94.31 272 LYS A O 1
ATOM 2140 N N . GLN A 1 273 ? -15.726 -30.673 18.154 1.00 93.94 273 GLN A N 1
ATOM 2141 C CA . GLN A 1 273 ? -16.411 -31.790 18.803 1.00 93.94 273 GLN A CA 1
ATOM 2142 C C . GLN A 1 273 ? -17.543 -32.349 17.934 1.00 93.94 273 GLN A C 1
ATOM 2144 O O . GLN A 1 273 ? -17.797 -33.547 17.970 1.00 93.94 273 GLN A O 1
ATOM 2149 N N . HIS A 1 274 ? -18.211 -31.479 17.180 1.00 92.75 274 HIS A N 1
ATOM 2150 C CA . HIS A 1 274 ? -19.368 -31.808 16.355 1.00 92.75 274 HIS A CA 1
ATOM 2151 C C . HIS A 1 274 ? -19.033 -31.749 14.856 1.00 92.75 274 HIS A C 1
ATOM 2153 O O . HIS A 1 274 ? -19.895 -31.420 14.048 1.00 92.75 274 HIS A O 1
ATOM 2159 N N . TYR A 1 275 ? -17.776 -32.015 14.478 1.00 92.88 275 TYR A N 1
ATOM 2160 C CA . TYR A 1 275 ? -17.307 -31.896 13.091 1.00 92.88 275 TYR A CA 1
ATOM 2161 C C . TYR A 1 275 ? -18.037 -32.850 12.133 1.00 92.88 275 TYR A C 1
ATOM 2163 O O . TYR A 1 275 ? -18.370 -32.455 11.019 1.00 92.88 275 TYR A O 1
ATOM 2171 N N . ASP A 1 276 ? -18.332 -34.067 12.599 1.00 94.69 276 ASP A N 1
ATOM 2172 C CA . ASP A 1 276 ? -19.011 -35.115 11.825 1.00 94.69 276 ASP A CA 1
ATOM 2173 C C . ASP A 1 276 ? -20.540 -35.120 12.019 1.00 94.69 276 ASP A C 1
ATOM 2175 O O . ASP A 1 276 ? -21.227 -36.002 11.502 1.00 94.69 276 ASP A O 1
ATOM 2179 N N . ASP A 1 277 ? -21.090 -34.149 12.757 1.00 96.00 277 ASP A N 1
ATOM 2180 C CA . ASP A 1 277 ? -22.525 -34.065 13.022 1.00 96.00 277 ASP A CA 1
ATOM 2181 C C . ASP A 1 277 ? -23.245 -33.197 11.974 1.00 96.00 277 ASP A C 1
ATOM 2183 O O . ASP A 1 277 ? -22.791 -32.124 11.575 1.00 96.00 277 ASP A O 1
ATOM 2187 N N . GLY A 1 278 ? -24.447 -33.610 11.581 1.00 96.75 278 GLY A N 1
ATOM 2188 C CA . GLY A 1 278 ? -25.344 -32.858 10.710 1.00 96.75 278 GLY A CA 1
ATOM 2189 C C . GLY A 1 278 ? -26.097 -31.766 11.467 1.00 96.75 278 GLY A C 1
ATOM 2190 O O . GLY A 1 278 ? -27.076 -32.037 12.170 1.00 96.75 278 GLY A O 1
ATOM 2191 N N . TYR A 1 279 ? -25.670 -30.513 11.322 1.00 95.38 279 TYR A N 1
ATOM 2192 C CA . TYR A 1 279 ? -26.390 -29.346 11.834 1.00 95.38 279 TYR A CA 1
ATOM 2193 C C . TYR A 1 279 ? -26.170 -28.105 10.971 1.00 95.38 279 TYR A C 1
ATOM 2195 O O . TYR A 1 279 ? -25.166 -27.982 10.273 1.00 95.38 279 TYR A O 1
ATOM 2203 N N . VAL A 1 280 ? -27.099 -27.154 11.056 1.00 94.19 280 VAL A N 1
ATOM 2204 C CA . VAL A 1 280 ? -26.956 -25.819 10.459 1.00 94.19 280 VAL A CA 1
ATOM 2205 C C . VAL A 1 280 ? -26.942 -24.782 11.574 1.00 94.19 280 VAL A C 1
ATOM 2207 O O . VAL A 1 280 ? -27.781 -24.835 12.476 1.00 94.19 280 VAL A O 1
ATOM 2210 N N . ARG A 1 281 ? -25.983 -23.851 11.521 1.00 90.44 281 ARG A N 1
ATOM 2211 C CA . ARG A 1 281 ? -25.910 -22.700 12.430 1.00 90.44 281 ARG A CA 1
ATOM 2212 C C . ARG A 1 281 ? -26.802 -21.572 11.909 1.00 90.44 281 ARG A C 1
ATOM 2214 O O . ARG A 1 281 ? -26.819 -21.312 10.711 1.00 90.44 281 ARG A O 1
ATOM 2221 N N . GLN A 1 282 ? -27.530 -20.941 12.815 1.00 89.94 282 GLN A N 1
ATOM 2222 C CA . GLN A 1 282 ? -28.411 -19.806 12.570 1.00 89.94 282 GLN A CA 1
ATOM 2223 C C . GLN A 1 282 ? -27.693 -18.489 12.896 1.00 89.94 282 GLN A C 1
ATOM 2225 O O . GLN A 1 282 ? -26.638 -18.487 13.538 1.00 89.94 282 GLN A O 1
ATOM 2230 N N . ASP A 1 283 ? -28.275 -17.370 12.468 1.00 84.38 283 ASP A N 1
ATOM 2231 C CA . ASP A 1 283 ? -27.659 -16.037 12.557 1.00 84.38 283 ASP A CA 1
ATOM 2232 C C . ASP A 1 283 ? -27.377 -15.572 13.997 1.00 84.38 283 ASP A C 1
ATOM 2234 O O . ASP A 1 283 ? -26.416 -14.848 14.253 1.00 84.38 283 ASP A O 1
ATOM 2238 N N . ASP A 1 284 ? -28.184 -16.014 14.961 1.00 83.06 284 ASP A N 1
ATOM 2239 C CA . ASP A 1 284 ? -28.015 -15.732 16.395 1.00 83.06 284 ASP A CA 1
ATOM 2240 C C . ASP A 1 284 ? -27.011 -16.684 17.088 1.00 83.06 284 ASP A C 1
ATOM 2242 O O . ASP A 1 284 ? -26.846 -16.649 18.309 1.00 83.06 284 ASP A O 1
ATOM 2246 N N . GLY A 1 285 ? -26.350 -17.551 16.317 1.00 82.12 285 GLY A N 1
ATOM 2247 C CA . GLY A 1 285 ? -25.352 -18.503 16.786 1.00 82.12 285 GLY A CA 1
ATOM 2248 C C . GLY A 1 285 ? -25.903 -19.852 17.254 1.00 82.12 285 GLY A C 1
ATOM 2249 O O . GLY A 1 285 ? -25.090 -20.769 17.442 1.00 82.12 285 GLY A O 1
ATOM 2250 N N . HIS A 1 286 ? -27.226 -20.031 17.402 1.00 86.75 286 HIS A N 1
ATOM 2251 C CA . HIS A 1 286 ? -27.791 -21.349 17.724 1.00 86.75 286 HIS A CA 1
ATOM 2252 C C . HIS A 1 286 ? -27.669 -22.310 16.537 1.00 86.75 286 HIS A C 1
ATOM 2254 O O . HIS A 1 286 ? -27.364 -21.917 15.413 1.00 86.75 286 HIS A O 1
ATOM 2260 N N . TRP A 1 287 ? -27.867 -23.603 16.779 1.00 91.69 287 TRP A N 1
ATOM 2261 C CA . TRP A 1 287 ? -27.867 -24.610 15.724 1.00 91.69 287 TRP A CA 1
ATOM 2262 C C . TRP A 1 287 ? -29.130 -25.457 15.780 1.00 91.69 287 TRP A C 1
ATOM 2264 O O . TRP A 1 287 ? -29.728 -25.636 16.841 1.00 91.69 287 TRP A O 1
ATOM 2274 N N . VAL A 1 288 ? -29.506 -26.002 14.628 1.00 94.56 288 VAL A N 1
ATOM 2275 C CA . VAL A 1 288 ? -30.595 -26.974 14.498 1.00 94.56 288 VAL A CA 1
ATOM 2276 C C . VAL A 1 288 ? -30.058 -28.264 13.876 1.00 94.56 288 VAL A C 1
ATOM 2278 O O . VAL A 1 288 ? -29.220 -28.180 12.969 1.00 94.56 288 VAL A O 1
ATOM 2281 N N . PRO A 1 289 ? -30.495 -29.452 14.344 1.00 96.31 289 PRO A N 1
ATOM 2282 C CA . PRO A 1 289 ? -30.164 -30.705 13.679 1.00 96.31 289 PRO A CA 1
ATOM 2283 C C . PRO A 1 289 ? -30.569 -30.635 12.206 1.00 96.31 289 PRO A C 1
ATOM 2285 O O . PRO A 1 289 ? -31.658 -30.159 11.877 1.00 96.31 289 PRO A O 1
ATOM 2288 N N . ALA A 1 290 ? -29.710 -31.125 11.322 1.00 95.94 290 ALA A N 1
ATOM 2289 C CA . ALA A 1 290 ? -29.962 -31.131 9.891 1.00 95.94 290 ALA A CA 1
ATOM 2290 C C . ALA A 1 290 ? -29.498 -32.449 9.279 1.00 95.94 290 ALA A C 1
ATOM 2292 O O . ALA A 1 290 ? -28.490 -33.019 9.685 1.00 95.94 290 ALA A O 1
ATOM 2293 N N . ASN A 1 291 ? -30.232 -32.924 8.276 1.00 94.00 291 ASN A N 1
ATOM 2294 C CA . ASN A 1 291 ? -29.810 -34.070 7.485 1.00 94.00 291 ASN A CA 1
ATOM 2295 C C . ASN A 1 291 ? -28.840 -33.586 6.397 1.00 94.00 291 ASN A C 1
ATOM 2297 O O . ASN A 1 291 ? -29.275 -33.143 5.332 1.00 94.00 291 ASN A O 1
ATOM 2301 N N . ILE A 1 292 ? -27.542 -33.600 6.703 1.00 95.56 292 ILE A N 1
ATOM 2302 C CA . ILE A 1 292 ? -26.474 -33.227 5.770 1.00 95.56 292 ILE A CA 1
ATOM 2303 C C . ILE A 1 292 ? -25.892 -34.523 5.182 1.00 95.56 292 ILE A C 1
ATOM 2305 O O . ILE A 1 292 ? -25.607 -35.453 5.936 1.00 95.56 292 ILE A O 1
ATOM 2309 N N . PRO A 1 293 ? -25.725 -34.639 3.848 1.00 96.31 293 PRO A N 1
ATOM 2310 C CA . PRO A 1 293 ? -25.192 -35.856 3.244 1.00 96.31 293 PRO A CA 1
ATOM 2311 C C . PRO A 1 293 ? -23.853 -36.279 3.862 1.00 96.31 293 PRO A C 1
ATOM 2313 O O . PRO A 1 293 ? -22.883 -35.527 3.818 1.00 96.31 293 PRO A O 1
ATOM 2316 N N . GLY A 1 294 ? -23.807 -37.503 4.396 1.00 95.12 294 GLY A N 1
ATOM 2317 C CA . GLY A 1 294 ? -22.604 -38.084 4.996 1.00 95.12 294 GLY A CA 1
ATOM 2318 C C . GLY A 1 294 ? -22.446 -37.870 6.504 1.00 95.12 294 GLY A C 1
ATOM 2319 O O . GLY A 1 294 ? -21.433 -38.313 7.037 1.00 95.12 294 GLY A O 1
ATOM 2320 N N . THR A 1 295 ? -23.412 -37.252 7.193 1.00 95.94 295 THR A N 1
ATOM 2321 C CA . THR A 1 295 ? -23.370 -37.045 8.651 1.00 95.94 295 THR A CA 1
ATOM 2322 C C . THR A 1 295 ? -24.658 -37.491 9.346 1.00 95.94 295 THR A C 1
ATOM 2324 O O . THR A 1 295 ? -25.744 -37.470 8.761 1.00 95.94 295 THR A O 1
ATOM 2327 N N . ASP A 1 296 ? -24.546 -37.885 10.617 1.00 94.31 296 ASP A N 1
ATOM 2328 C CA . ASP A 1 296 ? -25.709 -38.135 11.476 1.00 94.31 296 ASP A CA 1
ATOM 2329 C C . ASP A 1 296 ? -26.200 -36.809 12.080 1.00 94.31 296 ASP A C 1
ATOM 2331 O O . ASP A 1 296 ? -25.372 -36.021 12.540 1.00 94.31 296 ASP A O 1
ATOM 2335 N N . PRO A 1 297 ? -27.519 -36.526 12.148 1.00 94.62 297 PRO A N 1
ATOM 2336 C CA . PRO A 1 297 ? -28.012 -35.278 12.726 1.00 94.62 297 PRO A CA 1
ATOM 2337 C C . PRO A 1 297 ? -27.496 -35.043 14.152 1.00 94.62 297 PRO A C 1
ATOM 2339 O O . PRO A 1 297 ? -27.612 -35.922 15.014 1.00 94.62 297 PRO A O 1
ATOM 2342 N N . ARG A 1 298 ? -26.992 -33.830 14.420 1.00 94.31 298 ARG A N 1
ATOM 2343 C CA . ARG A 1 298 ? -26.497 -33.434 15.746 1.00 94.31 298 ARG A CA 1
ATOM 2344 C C . ARG A 1 298 ? -27.599 -33.611 16.787 1.00 94.31 298 ARG A C 1
ATOM 2346 O O . ARG A 1 298 ? -28.696 -33.072 16.636 1.00 94.31 298 ARG A O 1
ATOM 2353 N N . LYS A 1 299 ? -27.310 -34.336 17.869 1.00 90.06 299 LYS A N 1
ATOM 2354 C CA . LYS A 1 299 ? -28.271 -34.565 18.961 1.00 90.06 299 LYS A CA 1
ATOM 2355 C C . LYS A 1 299 ? -28.113 -33.504 20.058 1.00 90.06 299 LYS A C 1
ATOM 2357 O O . LYS A 1 299 ? -26.978 -33.142 20.378 1.00 90.06 299 LYS A O 1
ATOM 2362 N N . PRO A 1 300 ? -29.215 -33.003 20.648 1.00 84.19 300 PRO A N 1
ATOM 2363 C CA . PRO A 1 300 ? -29.143 -32.213 21.874 1.00 84.19 300 PRO A CA 1
ATOM 2364 C C . PRO A 1 300 ? -28.445 -33.017 22.979 1.00 84.19 300 PRO A C 1
ATOM 2366 O O . PRO A 1 300 ? -28.568 -34.243 23.011 1.00 84.19 300 PRO A O 1
ATOM 2369 N N . ARG A 1 301 ? -27.709 -32.327 23.855 1.00 68.56 301 ARG A N 1
ATOM 2370 C CA . ARG A 1 301 ? -27.189 -32.930 25.090 1.00 68.56 301 ARG A CA 1
ATOM 2371 C C . ARG A 1 301 ? -28.299 -33.115 26.114 1.00 68.56 301 ARG A C 1
ATOM 2373 O O . ARG A 1 301 ? -29.189 -32.237 26.157 1.00 68.56 301 ARG A O 1
#

Sequence (301 aa):
MTQTKIVLVMDVPEPPNTVIRWDLAWQLFLPDALGDIPAGDGKQSVPLARWFWEAMGHMTGRIRPDSPETVFCVVPPLTPAAEDFVIRLASFWSDIIIDHRQGPSEHNCWRAPIVNVFGEDTRSEAEAQLTTTYGQNETAHYFMPLLGVGRAFMRVEVVPPGSATARLHSHSAVDEYYLVLSGRAVLRMGSHELEVGPGTLIGKPTGPDLTSHLVASLGESIMVLDMEIWPDRELRSKDIIYYPDQRELLWRGEGWRGAQVISSLGSAWDLKQHYDDGYVRQDDGHWVPANIPGTDPRKPR

Organism: Sulfobacillus thermosulfidooxidans (strain DSM 9293 / VKM B-1269 / AT-1) (NCBI:txid929705)

Foldseek 3Di:
DAFEAEEEAQDDDDPPAAEDEQQVLCCVQPVPAAQHQAFEQRPSVQVSLVVVVVVLVVAADPPDPRHDNYYYYNGHNHDQLSVLLVLLSVLVGGQAYYYQHVHDDRDRPHDHLDDDLPCPVPDGPNQNRHKDDPDDQWIKGWSCSSNGQFQKTKIKTKAFAQGWPDFWKAKQFKKKKKAWQADWWWKDWAPDTDIDGHGDIDIRDHDPRTTIITHNHPRGITIMIMMIGGPDSSQQDWMWMDRPVQQKIATDHVVGGDMARNQLDDDPVVCVVCVQAAWDADNNNDIDFHDDPRHHTDDDD

pLDDT: mean 93.22, std 5.36, range [62.91, 98.62]

Radius of gyration: 24.69 Å; chains: 1; bounding box: 62×60×61 Å

Secondary structure (DSSP, 8-state):
-PPPEEEEESSPPPTT-EEEEHHHHHHHH-TTSTTS--SSSSGGGHHHHHHHHHHHHHH--TT-TT--SEEEEE--S--HHHHHHHHHHHHTT-S-EEE-TTS----B----S---TT-GGG--HHHHHTEEEEETTEEEEE-TTTS-SSSEEEEEEEE-TT-BSSSSBEESS-EEEEEEEES-EEEEETTEEEEE-TT-EEEE-SSS---EEEE-TTSS-EEEEEEEE-SSTTS---EEEEETTTTEEEEEETTEEEEEEGGGPPPHHHHHHTTTEEEEE-TTS-EEE---TTSEEPPP-